Protein AF-A0A4W6FRK5-F1 (afdb_monomer)

Radius of gyration: 17.32 Å; Cα contacts (8 Å, |Δi|>4): 371; chains: 1; bounding box: 47×38×45 Å

pLDDT: mean 78.17, std 18.05, range [24.83, 96.88]

Solvent-accessible surface area (backbone atoms only — not comparable to full-atom values): 11562 Å² total; per-residue (Å²): 132,91,73,54,46,39,35,40,37,33,25,61,58,76,88,82,77,98,70,81,69,90,59,71,46,73,61,33,71,47,89,33,23,52,25,56,65,33,84,92,35,55,72,58,38,50,49,45,24,72,75,47,38,45,70,53,44,62,74,70,68,75,64,81,64,47,62,59,55,51,40,51,43,29,34,55,36,40,88,37,52,78,71,76,54,76,48,66,43,59,51,50,54,50,42,55,49,41,57,66,66,58,70,68,84,68,84,51,63,31,28,31,24,38,76,70,42,72,43,76,56,70,76,40,65,22,25,81,8,23,75,42,44,27,14,66,54,69,82,61,93,63,46,70,66,76,61,84,64,73,74,52,86,87,53,48,72,44,74,42,56,24,24,46,25,30,26,26,73,44,74,47,60,70,90,44,90,81,46,73,54,31,64,56,35,37,34,28,32,37,70,51,75,58,62,95,38,65,38,74,77,56,115

Mean predicted aligned error: 8.86 Å

Structure (mmCIF, N/CA/C/O backbone):
data_AF-A0A4W6FRK5-F1
#
_entry.id   AF-A0A4W6FRK5-F1
#
loop_
_atom_site.group_PDB
_atom_site.id
_atom_site.type_symbol
_atom_site.label_atom_id
_atom_site.label_alt_id
_atom_site.label_comp_id
_atom_site.label_asym_id
_atom_site.label_entity_id
_atom_site.label_seq_id
_atom_site.pdbx_PDB_ins_code
_atom_site.Cartn_x
_atom_site.Cartn_y
_atom_site.Cartn_z
_atom_site.occupancy
_atom_site.B_iso_or_equiv
_atom_site.auth_seq_id
_atom_site.auth_comp_id
_atom_site.auth_asym_id
_atom_site.auth_atom_id
_atom_site.pdbx_PDB_model_num
ATOM 1 N N . VAL A 1 1 ? -6.394 15.704 -17.032 1.00 24.83 1 VAL A N 1
ATOM 2 C CA . VAL A 1 1 ? -4.949 15.472 -17.273 1.00 24.83 1 VAL A CA 1
ATOM 3 C C . VAL A 1 1 ? -4.429 14.566 -16.168 1.00 24.83 1 VAL A C 1
ATOM 5 O O . VAL A 1 1 ? -4.489 14.977 -15.014 1.00 24.83 1 VAL A O 1
ATOM 8 N N . MET A 1 2 ? -4.018 13.334 -16.491 1.00 25.94 2 MET A N 1
ATOM 9 C CA . MET A 1 2 ? -3.386 12.423 -15.521 1.00 25.94 2 MET A CA 1
ATOM 10 C C . MET A 1 2 ? -2.050 13.013 -15.050 1.00 25.94 2 MET A C 1
ATOM 12 O O . MET A 1 2 ? -1.353 13.645 -15.841 1.00 25.94 2 MET A O 1
ATOM 16 N N . LYS A 1 3 ? -1.718 12.840 -13.768 1.00 34.62 3 LYS A N 1
ATOM 17 C CA . LYS A 1 3 ? -0.497 13.371 -13.146 1.00 34.62 3 LYS A CA 1
ATOM 18 C C . LYS A 1 3 ? 0.276 12.203 -12.541 1.00 34.62 3 LYS A C 1
ATOM 20 O O . LYS A 1 3 ? -0.181 11.639 -11.553 1.00 34.62 3 LYS A O 1
ATOM 25 N N . SER A 1 4 ? 1.409 11.844 -13.136 1.00 34.09 4 SER A N 1
ATOM 26 C CA . SER A 1 4 ? 2.157 10.643 -12.754 1.00 34.09 4 SER A CA 1
ATOM 27 C C . SER A 1 4 ? 3.291 10.958 -11.776 1.00 34.09 4 SER A C 1
ATOM 29 O O . SER A 1 4 ? 4.202 11.718 -12.101 1.00 34.09 4 SER A O 1
ATOM 31 N N . ARG A 1 5 ? 3.278 10.314 -10.605 1.00 51.72 5 ARG A N 1
ATOM 32 C CA . ARG A 1 5 ? 4.498 9.988 -9.850 1.00 51.72 5 ARG A CA 1
ATOM 33 C C . ARG A 1 5 ? 5.174 8.813 -10.561 1.00 51.72 5 ARG A C 1
ATOM 35 O O . ARG A 1 5 ? 4.466 7.870 -10.919 1.00 51.72 5 ARG A O 1
ATOM 42 N N . MET A 1 6 ? 6.487 8.864 -10.797 1.00 42.72 6 MET A N 1
ATOM 43 C CA . MET A 1 6 ? 7.215 7.726 -11.374 1.00 42.72 6 MET A CA 1
ATOM 44 C C . MET A 1 6 ? 7.946 6.960 -10.276 1.00 42.72 6 MET A C 1
ATOM 46 O O . MET A 1 6 ? 8.674 7.535 -9.469 1.00 42.72 6 MET A O 1
ATOM 50 N N . LEU A 1 7 ? 7.739 5.654 -10.267 1.00 55.12 7 LEU A N 1
ATOM 51 C CA . LEU A 1 7 ? 8.217 4.732 -9.259 1.00 55.12 7 LEU A CA 1
ATOM 52 C C . LEU A 1 7 ? 9.070 3.663 -9.914 1.00 55.12 7 LEU A C 1
ATOM 54 O O . LEU A 1 7 ? 8.614 2.961 -10.816 1.00 55.12 7 LEU A O 1
ATOM 58 N N . ILE A 1 8 ? 10.312 3.551 -9.464 1.00 55.16 8 ILE A N 1
ATOM 59 C CA . ILE A 1 8 ? 11.233 2.521 -9.924 1.00 55.16 8 ILE A CA 1
ATOM 60 C C . ILE A 1 8 ? 11.317 1.465 -8.830 1.00 55.16 8 ILE A C 1
ATOM 62 O O . ILE A 1 8 ? 11.920 1.656 -7.775 1.00 55.16 8 ILE A O 1
ATOM 66 N N . PHE A 1 9 ? 10.660 0.345 -9.092 1.00 51.31 9 PHE A N 1
ATOM 67 C CA . PHE A 1 9 ? 10.755 -0.856 -8.288 1.00 51.31 9 PHE A CA 1
ATOM 68 C C . PHE A 1 9 ? 12.027 -1.601 -8.692 1.00 51.31 9 PHE A C 1
ATOM 70 O O . PHE A 1 9 ? 12.164 -1.947 -9.863 1.00 51.31 9 PHE A O 1
ATOM 77 N N . ALA A 1 10 ? 12.954 -1.846 -7.772 1.00 43.94 10 ALA A N 1
ATOM 78 C CA . ALA A 1 10 ? 14.254 -2.423 -8.099 1.00 43.94 10 ALA A CA 1
ATOM 79 C C . ALA A 1 10 ? 14.712 -3.387 -6.982 1.00 43.94 10 ALA A C 1
ATOM 81 O O . ALA A 1 10 ? 15.085 -2.934 -5.898 1.00 43.94 10 ALA A O 1
ATOM 82 N N . PRO A 1 11 ? 14.624 -4.716 -7.183 1.00 46.88 11 PRO A N 1
ATOM 83 C CA . PRO A 1 11 ? 14.919 -5.676 -6.136 1.00 46.88 11 PRO A CA 1
ATOM 84 C C . PRO A 1 11 ? 16.425 -5.807 -5.930 1.00 46.88 11 PRO A C 1
ATOM 86 O O . PRO A 1 11 ? 17.171 -5.905 -6.903 1.00 46.88 11 PRO A O 1
ATOM 89 N N . LEU A 1 12 ? 16.858 -5.818 -4.674 1.00 39.06 12 LEU A N 1
ATOM 90 C CA . LEU A 1 12 ? 18.267 -5.778 -4.287 1.00 39.06 12 LEU A CA 1
ATOM 91 C C . LEU A 1 12 ? 18.987 -7.113 -4.430 1.00 39.06 12 LEU A C 1
ATOM 93 O O . LEU A 1 12 ? 18.409 -8.182 -4.244 1.00 39.06 12 LEU A O 1
ATOM 97 N N . CYS A 1 13 ? 20.299 -7.023 -4.638 1.00 35.06 13 CYS A N 1
ATOM 98 C CA . CYS A 1 13 ? 21.222 -8.111 -4.376 1.00 35.06 13 CYS A CA 1
ATOM 99 C C . CYS A 1 13 ? 22.563 -7.562 -3.861 1.00 35.06 13 CYS A C 1
ATOM 101 O O . CYS A 1 13 ? 23.402 -7.127 -4.645 1.00 35.06 13 CYS A O 1
ATOM 103 N N . PHE A 1 14 ? 22.798 -7.649 -2.547 1.00 32.72 14 PHE A N 1
ATOM 104 C CA . PHE A 1 14 ? 24.163 -7.675 -2.010 1.00 32.72 14 PHE A CA 1
ATOM 105 C C . PHE A 1 14 ? 24.568 -9.125 -1.717 1.00 32.72 14 PHE A C 1
ATOM 107 O O . PHE A 1 14 ? 23.740 -9.969 -1.384 1.00 32.72 14 PHE A O 1
ATOM 114 N N . ILE A 1 15 ? 25.848 -9.409 -1.936 1.00 39.94 15 ILE A N 1
ATOM 115 C CA . ILE A 1 15 ? 26.428 -10.749 -2.081 1.00 39.94 15 ILE A CA 1
ATOM 116 C C . ILE A 1 15 ? 26.258 -11.609 -0.810 1.00 39.94 15 ILE A C 1
ATOM 118 O O . ILE A 1 15 ? 26.666 -11.182 0.264 1.00 39.94 15 ILE A O 1
ATOM 122 N N . LEU A 1 16 ? 25.769 -12.851 -0.992 1.00 35.88 16 LEU A N 1
ATOM 123 C CA . LEU A 1 16 ? 25.596 -13.932 0.008 1.00 35.88 16 LEU A CA 1
ATOM 124 C C . LEU A 1 16 ? 24.595 -13.583 1.139 1.00 35.88 16 LEU A C 1
ATOM 126 O O . LEU A 1 16 ? 24.873 -12.775 2.013 1.00 35.88 16 LEU A O 1
ATOM 130 N N . THR A 1 17 ? 23.421 -14.213 1.216 1.00 27.75 17 THR A N 1
ATOM 131 C CA . THR A 1 17 ? 23.223 -15.674 1.232 1.00 27.75 17 THR A CA 1
ATOM 132 C C . THR A 1 17 ? 22.091 -16.172 0.326 1.00 27.75 17 THR A C 1
ATOM 134 O O . THR A 1 17 ? 21.213 -15.425 -0.099 1.00 27.75 17 THR A O 1
ATOM 137 N N . LEU A 1 18 ? 22.095 -17.484 0.062 1.00 36.25 18 LEU A N 1
ATOM 138 C CA . LEU A 1 18 ? 20.967 -18.207 -0.528 1.00 36.25 18 LEU A CA 1
ATOM 139 C C . LEU A 1 18 ? 19.764 -18.186 0.432 1.00 36.25 18 LEU A C 1
ATOM 141 O O . LEU A 1 18 ? 19.642 -19.037 1.312 1.00 36.25 18 LEU A O 1
ATOM 145 N N . GLN A 1 19 ? 18.861 -17.230 0.240 1.00 35.41 19 GLN A N 1
ATOM 146 C CA . GLN A 1 19 ? 17.454 -17.402 0.583 1.00 35.41 19 GLN A CA 1
ATOM 147 C C . GLN A 1 19 ? 16.649 -17.325 -0.707 1.00 35.41 19 GLN A C 1
ATOM 149 O O . GLN A 1 19 ? 16.396 -16.245 -1.239 1.00 35.41 19 GLN A O 1
ATOM 154 N N . ASP A 1 20 ? 16.262 -18.496 -1.212 1.00 32.97 20 ASP A N 1
ATOM 155 C CA . ASP A 1 20 ? 15.333 -18.606 -2.326 1.00 32.97 20 ASP A CA 1
ATOM 156 C C . ASP A 1 20 ? 14.019 -17.911 -1.957 1.00 32.97 20 ASP A C 1
ATOM 158 O O . ASP A 1 20 ? 13.232 -18.409 -1.146 1.00 32.97 20 ASP A O 1
ATOM 162 N N . ALA A 1 21 ? 13.765 -16.758 -2.578 1.00 41.97 21 ALA A N 1
ATOM 163 C CA . ALA A 1 21 ? 12.469 -16.093 -2.562 1.00 41.97 21 ALA A CA 1
ATOM 164 C C . ALA A 1 21 ? 11.471 -16.927 -3.388 1.00 41.97 21 ALA A C 1
ATOM 166 O O . ALA A 1 21 ? 11.086 -16.569 -4.500 1.00 41.97 21 ALA A O 1
ATOM 167 N N . ASN A 1 22 ? 11.067 -18.076 -2.840 1.00 47.09 22 ASN A N 1
ATOM 168 C CA . ASN A 1 22 ? 10.274 -19.118 -3.498 1.00 47.09 22 ASN A CA 1
ATOM 169 C C . ASN A 1 22 ? 8.785 -18.735 -3.679 1.00 47.09 22 ASN A C 1
ATOM 171 O O . ASN A 1 22 ? 7.910 -19.589 -3.809 1.00 47.09 22 ASN A O 1
ATOM 175 N N . GLN A 1 23 ? 8.475 -17.436 -3.638 1.00 58.91 23 GLN A N 1
ATOM 176 C CA . GLN A 1 23 ? 7.139 -16.883 -3.811 1.00 58.91 23 GLN A CA 1
ATOM 177 C C . GLN A 1 23 ? 7.205 -15.585 -4.620 1.00 58.91 23 GLN A C 1
ATOM 179 O O . GLN A 1 23 ? 7.691 -14.558 -4.154 1.00 58.91 23 GLN A O 1
ATOM 184 N N . THR A 1 24 ? 6.670 -15.629 -5.839 1.00 75.62 24 THR A N 1
ATOM 185 C CA . THR A 1 24 ? 6.486 -14.439 -6.674 1.00 75.62 24 THR A CA 1
ATOM 186 C C . THR A 1 24 ? 5.223 -13.681 -6.269 1.00 75.62 24 THR A C 1
ATOM 188 O O . THR A 1 24 ? 4.140 -14.271 -6.241 1.00 75.62 24 THR A O 1
ATOM 191 N N . ILE A 1 25 ? 5.321 -12.372 -6.044 1.00 80.19 25 ILE A N 1
ATOM 192 C CA . ILE A 1 25 ? 4.181 -11.505 -5.723 1.00 80.19 25 ILE A CA 1
ATOM 193 C C . ILE A 1 25 ? 3.579 -10.932 -7.022 1.00 80.19 25 ILE A C 1
ATOM 195 O O . ILE A 1 25 ? 4.254 -10.190 -7.740 1.00 80.19 25 ILE A O 1
ATOM 199 N N . PRO A 1 26 ? 2.320 -11.243 -7.378 1.00 85.56 26 PRO A N 1
ATOM 200 C CA . PRO A 1 26 ? 1.693 -10.676 -8.567 1.00 85.56 26 PRO A CA 1
ATOM 201 C C . PRO A 1 26 ? 1.245 -9.230 -8.323 1.00 85.56 26 PRO A C 1
ATOM 203 O O . PRO A 1 26 ? 0.356 -8.982 -7.510 1.00 85.56 26 PRO A O 1
ATOM 206 N N . LEU A 1 27 ? 1.789 -8.284 -9.090 1.00 85.19 27 LEU A N 1
ATOM 207 C CA . LEU A 1 27 ? 1.224 -6.942 -9.224 1.00 85.19 27 LEU A CA 1
ATOM 208 C C . LEU A 1 27 ? -0.120 -7.060 -9.954 1.00 85.19 27 LEU A C 1
ATOM 210 O O . LEU A 1 27 ? -0.181 -7.479 -11.111 1.00 85.19 27 LEU A O 1
ATOM 214 N N . ASN A 1 28 ? -1.205 -6.732 -9.254 1.00 86.44 28 ASN A N 1
ATOM 215 C CA . ASN A 1 28 ? -2.566 -6.703 -9.784 1.00 86.44 28 ASN A CA 1
ATOM 216 C C . ASN A 1 28 ? -3.421 -5.671 -9.019 1.00 86.44 28 ASN A C 1
ATOM 218 O O . ASN A 1 28 ? -2.905 -4.924 -8.192 1.00 86.44 28 ASN A O 1
ATOM 222 N N . MET A 1 29 ? -4.722 -5.591 -9.309 1.00 84.38 29 MET A N 1
ATOM 223 C CA . MET A 1 29 ? -5.665 -4.805 -8.503 1.00 84.38 29 MET A CA 1
ATOM 224 C C . MET A 1 29 ? -6.023 -5.581 -7.227 1.00 84.38 29 MET A C 1
ATOM 226 O O . MET A 1 29 ? -6.819 -6.526 -7.280 1.00 84.38 29 MET A O 1
ATOM 230 N N . THR A 1 30 ? -5.451 -5.183 -6.089 1.00 83.56 30 THR A N 1
ATOM 231 C CA . THR A 1 30 ? -5.502 -5.946 -4.830 1.00 83.56 30 THR A CA 1
ATOM 232 C C . THR A 1 30 ? -6.870 -5.848 -4.136 1.00 83.56 30 THR A C 1
ATOM 234 O O . THR A 1 30 ? -7.054 -5.162 -3.136 1.00 83.56 30 THR A O 1
ATOM 237 N N . LYS A 1 31 ? -7.860 -6.606 -4.630 1.00 87.75 31 LYS A N 1
ATOM 238 C CA . LYS A 1 31 ? -9.247 -6.658 -4.107 1.00 87.75 31 LYS A CA 1
ATOM 239 C C . LYS A 1 31 ? -9.396 -7.182 -2.664 1.00 87.75 31 LYS A C 1
ATOM 241 O O . LYS A 1 31 ? -10.526 -7.311 -2.179 1.00 87.75 31 LYS A O 1
ATOM 246 N N . SER A 1 32 ? -8.312 -7.546 -1.987 1.00 90.00 32 SER A N 1
ATOM 247 C CA . SER A 1 32 ? -8.278 -7.959 -0.576 1.00 90.00 32 SER A CA 1
ATOM 248 C C . SER A 1 32 ? -7.731 -6.879 0.364 1.00 90.00 32 SER A C 1
ATOM 250 O O . SER A 1 32 ? -7.755 -7.089 1.575 1.00 90.00 32 SER A O 1
ATOM 252 N N . ALA A 1 33 ? -7.278 -5.746 -0.181 1.00 92.06 33 ALA A N 1
ATOM 253 C CA . ALA A 1 33 ? -6.683 -4.648 0.566 1.00 92.06 33 ALA A CA 1
ATOM 254 C C . ALA A 1 33 ? -7.705 -3.856 1.390 1.00 92.06 33 ALA A C 1
ATOM 256 O O . ALA A 1 33 ? -8.823 -3.603 0.947 1.00 92.06 33 ALA A O 1
ATOM 257 N N . VAL A 1 34 ? -7.295 -3.421 2.574 1.00 94.38 34 VAL A N 1
ATOM 258 C CA . VAL A 1 34 ? -7.916 -2.340 3.331 1.00 94.38 34 VAL A CA 1
ATOM 259 C C . VAL A 1 34 ? -7.409 -1.035 2.723 1.00 94.38 34 VAL A C 1
ATOM 261 O O . VAL A 1 34 ? -6.304 -0.578 3.007 1.00 94.38 34 VAL A O 1
ATOM 264 N N . ASP A 1 35 ? -8.209 -0.459 1.837 1.00 93.19 35 ASP A N 1
ATOM 265 C CA . ASP A 1 35 ? -7.862 0.686 0.996 1.00 93.19 35 ASP A CA 1
ATOM 266 C C . ASP A 1 35 ? -8.670 1.949 1.334 1.00 93.19 35 ASP A C 1
ATOM 268 O O . ASP A 1 35 ? -8.791 2.850 0.505 1.00 93.19 35 ASP A O 1
ATOM 272 N N . ASP A 1 36 ? -9.227 2.021 2.549 1.00 94.38 36 ASP A N 1
ATOM 273 C CA . ASP A 1 36 ? -10.126 3.104 2.953 1.00 94.38 36 ASP A CA 1
ATOM 274 C C . ASP A 1 36 ? -9.458 4.489 2.878 1.00 94.38 36 ASP A C 1
ATOM 276 O O . ASP A 1 36 ? -8.343 4.689 3.373 1.00 94.38 36 ASP A O 1
ATOM 280 N N . MET A 1 37 ? -10.147 5.425 2.218 1.00 93.88 37 MET A N 1
ATOM 281 C CA . MET A 1 37 ? -9.687 6.795 1.966 1.00 93.88 37 MET A CA 1
ATOM 282 C C . MET A 1 37 ? -10.228 7.821 2.970 1.00 93.88 37 MET A C 1
ATOM 284 O O . MET A 1 37 ?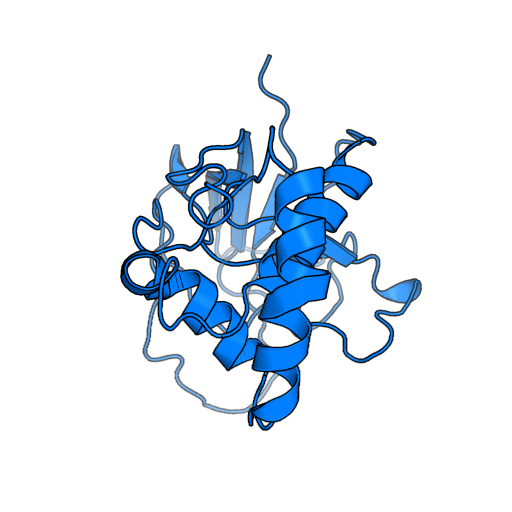 -9.737 8.947 2.979 1.00 93.88 37 MET A O 1
ATOM 288 N N . PHE A 1 38 ? -11.223 7.472 3.790 1.00 94.56 38 PHE A N 1
ATOM 289 C CA . PHE A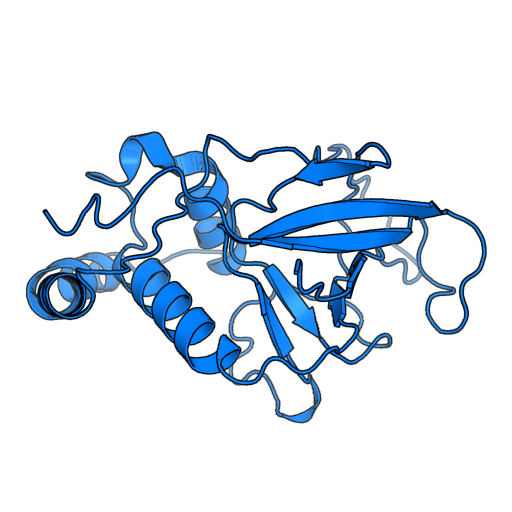 1 38 ? -11.847 8.344 4.798 1.00 94.56 38 PHE A CA 1
ATOM 290 C C . PHE A 1 38 ? -12.301 9.741 4.318 1.00 94.56 38 PHE A C 1
ATOM 292 O O . PHE A 1 38 ? -12.421 10.658 5.135 1.00 94.56 38 PHE A O 1
ATOM 299 N N . SER A 1 39 ? -12.551 9.929 3.016 1.00 89.50 39 SER A N 1
ATOM 300 C CA . SER A 1 39 ? -12.542 11.252 2.364 1.00 89.50 39 SER A CA 1
ATOM 301 C C . SER A 1 39 ? -13.491 12.273 2.997 1.00 89.50 39 SER A C 1
ATOM 303 O O . SER A 1 39 ? -13.130 13.440 3.116 1.00 89.50 39 SER A O 1
ATOM 305 N N . ASP A 1 40 ? -14.648 11.815 3.480 1.00 92.38 40 ASP A N 1
ATOM 306 C CA . ASP A 1 40 ? -15.730 12.657 4.008 1.00 92.38 40 ASP A CA 1
ATOM 307 C C . ASP A 1 40 ? -16.041 12.371 5.492 1.00 92.38 40 ASP A C 1
ATOM 309 O O . ASP A 1 40 ? -17.080 12.773 6.011 1.00 92.38 40 ASP A O 1
ATOM 313 N N . CYS A 1 41 ? -15.164 11.638 6.190 1.00 95.94 41 CYS A N 1
ATOM 314 C CA . CYS A 1 41 ? -15.419 11.159 7.555 1.00 95.94 41 CYS A CA 1
ATOM 315 C C . CYS A 1 41 ? -14.224 11.266 8.510 1.00 95.94 41 CYS A C 1
ATOM 317 O O . CYS A 1 41 ? -14.256 10.642 9.572 1.00 95.94 41 CYS A O 1
ATOM 319 N N . ASN A 1 42 ? -13.197 12.054 8.170 1.00 94.25 42 ASN A N 1
ATOM 320 C CA . ASN A 1 42 ? -12.003 12.243 9.003 1.00 94.25 42 ASN A CA 1
ATOM 321 C C . ASN A 1 42 ? -12.347 12.554 10.474 1.00 94.25 42 ASN A C 1
ATOM 323 O O . ASN A 1 42 ? -11.904 11.823 11.352 1.00 94.25 42 ASN A O 1
ATOM 327 N N . GLU A 1 43 ? -13.220 13.531 10.749 1.00 95.56 43 GLU A N 1
ATOM 328 C CA . GLU A 1 43 ? -13.645 13.885 12.119 1.00 95.56 43 GLU A CA 1
ATOM 329 C C . GLU A 1 43 ? -14.322 12.716 12.863 1.00 95.56 43 GLU A C 1
ATOM 331 O O . GLU A 1 43 ? -14.056 12.451 14.039 1.00 95.56 43 GLU A O 1
ATOM 336 N N . ARG A 1 44 ? -15.203 11.973 12.174 1.00 96.62 44 ARG A N 1
ATOM 337 C CA . ARG A 1 44 ? -15.913 10.827 12.766 1.00 96.62 44 ARG A CA 1
ATOM 338 C C . ARG A 1 44 ? -14.957 9.663 13.028 1.00 96.62 44 ARG A C 1
ATOM 340 O O . ARG A 1 44 ? -15.097 8.985 14.047 1.00 96.62 44 ARG A O 1
ATOM 347 N N . MET A 1 45 ? -13.991 9.439 12.139 1.00 96.88 45 MET A N 1
ATOM 348 C CA . MET A 1 45 ? -12.987 8.395 12.304 1.00 96.88 45 MET A CA 1
ATOM 349 C C . MET A 1 45 ? -11.975 8.753 13.396 1.00 96.88 45 MET A C 1
ATOM 351 O O . MET A 1 45 ? -11.696 7.908 14.240 1.00 96.88 45 MET A O 1
ATOM 355 N N . GLU A 1 46 ? -11.515 10.003 13.470 1.00 96.38 46 GLU A N 1
ATOM 356 C CA . GLU A 1 46 ? -10.676 10.508 14.563 1.00 96.38 46 GLU A CA 1
ATOM 357 C C . GLU A 1 46 ? -11.350 10.290 15.923 1.00 96.38 46 GLU A C 1
ATOM 359 O O . GLU A 1 46 ? -10.749 9.717 16.838 1.00 96.38 46 GLU A O 1
ATOM 364 N N . LYS A 1 47 ? -12.637 10.646 16.042 1.00 96.69 47 LYS A N 1
ATOM 365 C CA . LYS A 1 47 ? -13.414 10.376 17.254 1.00 96.69 47 LYS A CA 1
ATOM 366 C C . LYS A 1 47 ? -13.453 8.882 17.589 1.00 96.69 47 LYS A C 1
ATOM 368 O O . LYS A 1 47 ? -13.197 8.509 18.730 1.00 96.69 47 LYS A O 1
ATOM 373 N N . LEU A 1 48 ? -13.721 8.009 16.616 1.00 95.94 48 LEU A N 1
ATOM 374 C CA . LEU A 1 48 ? -13.720 6.555 16.832 1.00 95.94 48 LEU A CA 1
ATOM 375 C C . LEU A 1 48 ? -12.337 6.007 17.209 1.00 95.94 48 LEU A C 1
ATOM 377 O O . LEU A 1 48 ? -12.250 5.069 18.007 1.00 95.94 48 LEU A O 1
ATOM 381 N N . VAL A 1 49 ? -11.257 6.576 16.675 1.00 95.31 49 VAL A N 1
ATOM 382 C CA . VAL A 1 49 ? -9.887 6.220 17.053 1.00 95.31 49 VAL A CA 1
ATOM 383 C C . VAL A 1 49 ? -9.632 6.575 18.514 1.00 95.31 49 VAL A C 1
ATOM 385 O O . VAL A 1 49 ? -9.286 5.687 19.294 1.00 95.31 49 VAL A O 1
ATOM 388 N N . ASN A 1 50 ? -9.901 7.818 18.910 1.00 93.94 50 ASN A N 1
ATOM 389 C CA . ASN A 1 50 ? -9.678 8.306 20.272 1.00 93.94 50 ASN A CA 1
ATOM 390 C C . ASN A 1 50 ? -10.593 7.627 21.311 1.00 93.94 50 ASN A C 1
ATOM 392 O O . ASN A 1 50 ? -10.144 7.230 22.392 1.00 93.94 50 ASN A O 1
ATOM 396 N N . ASP A 1 51 ? -11.875 7.438 20.991 1.00 94.69 51 ASP A N 1
ATOM 397 C CA . ASP A 1 51 ? -12.853 6.884 21.929 1.00 94.69 51 ASP A CA 1
ATOM 398 C C . ASP A 1 51 ? -12.726 5.365 22.087 1.00 94.69 51 ASP A C 1
ATOM 400 O O . ASP A 1 51 ? -12.830 4.871 23.216 1.00 94.69 51 ASP A O 1
ATOM 404 N N . LYS A 1 52 ? -12.477 4.638 20.985 1.00 93.06 52 LYS A N 1
ATOM 405 C CA . LYS A 1 52 ? -12.619 3.175 20.883 1.00 93.06 52 LYS A CA 1
ATOM 406 C C . LYS A 1 52 ? -11.346 2.468 20.412 1.00 93.06 52 LYS A C 1
ATOM 408 O O . LYS A 1 52 ? -10.842 1.613 21.143 1.00 93.06 52 LYS A O 1
ATOM 413 N N . TYR A 1 53 ? -10.850 2.747 19.202 1.00 93.38 53 TYR A N 1
ATOM 414 C CA . TYR A 1 53 ? -9.828 1.888 18.585 1.00 93.38 53 TYR A CA 1
ATOM 415 C C . TYR A 1 53 ? -8.476 1.981 19.286 1.00 93.38 53 TYR A C 1
ATOM 417 O O . TYR A 1 53 ? -7.939 0.941 19.657 1.00 93.38 53 TYR A O 1
ATOM 425 N N . PHE A 1 54 ? -7.979 3.180 19.591 1.00 89.19 54 PHE A N 1
ATOM 426 C CA . PHE A 1 54 ? -6.676 3.355 20.233 1.00 89.19 54 PHE A CA 1
ATOM 427 C C . PHE A 1 54 ? -6.617 2.641 21.592 1.00 89.19 54 PHE A C 1
ATOM 429 O O . PHE A 1 54 ? -5.688 1.883 21.865 1.00 89.19 54 PHE A O 1
ATOM 436 N N . LYS A 1 55 ? -7.667 2.777 22.415 1.00 88.50 55 LYS A N 1
ATOM 437 C CA . LYS A 1 55 ? -7.793 2.111 23.729 1.00 88.50 55 LYS A CA 1
ATOM 438 C C . LYS A 1 55 ? -7.965 0.588 23.645 1.00 88.50 55 LYS A C 1
ATOM 440 O O . LYS A 1 55 ? -7.738 -0.092 24.644 1.00 88.50 55 LYS A O 1
ATOM 445 N N . LYS A 1 56 ? -8.423 0.056 22.507 1.00 89.25 56 LYS A N 1
ATOM 446 C CA . LYS A 1 56 ? -8.545 -1.388 22.249 1.00 89.25 56 LYS A CA 1
ATOM 447 C C . LYS A 1 56 ? -7.214 -1.949 21.746 1.00 89.25 56 LYS A C 1
ATOM 449 O O . LYS A 1 56 ? -6.680 -2.883 22.328 1.00 89.25 56 LYS A O 1
ATOM 454 N N . GLU A 1 57 ? -6.672 -1.349 20.693 1.00 89.62 57 GLU A N 1
ATOM 455 C CA . GLU A 1 57 ? -5.517 -1.847 19.940 1.00 89.62 57 GLU A CA 1
ATOM 456 C C . GLU A 1 57 ? -4.208 -1.742 20.745 1.00 89.62 57 GLU A C 1
ATOM 458 O O . GLU A 1 57 ? -3.335 -2.594 20.601 1.00 89.62 57 GLU A O 1
ATOM 463 N N . THR A 1 58 ? -4.098 -0.780 21.671 1.00 81.81 58 THR A N 1
ATOM 464 C CA . THR A 1 58 ? -2.939 -0.654 22.583 1.00 81.81 58 THR A CA 1
ATOM 465 C C . THR A 1 58 ? -2.906 -1.687 23.714 1.00 81.81 58 THR A C 1
ATOM 467 O O . THR A 1 58 ? -1.821 -2.019 24.186 1.00 81.81 58 THR A O 1
ATOM 470 N N . LYS A 1 59 ? -4.053 -2.240 24.140 1.00 78.00 59 LYS A N 1
ATOM 471 C CA . LYS A 1 59 ? -4.103 -3.249 25.220 1.00 78.00 59 LYS A CA 1
ATOM 472 C C . LYS A 1 59 ? -3.521 -4.597 24.793 1.00 78.00 59 LYS A C 1
ATOM 474 O O . LYS A 1 59 ? -2.891 -5.271 25.601 1.00 78.00 59 LYS A O 1
ATOM 479 N N . ASP A 1 60 ? -3.680 -4.938 23.516 1.00 66.31 60 ASP A N 1
ATOM 480 C CA . ASP A 1 60 ? -3.232 -6.203 22.922 1.00 66.31 60 ASP A CA 1
ATOM 481 C C . ASP A 1 60 ? -1.891 -6.065 22.162 1.00 66.31 60 ASP A C 1
ATOM 483 O O . ASP A 1 60 ? -1.499 -6.960 21.407 1.00 66.31 60 ASP A O 1
ATOM 487 N N . ALA A 1 61 ? -1.182 -4.939 22.319 1.00 64.19 61 ALA A N 1
ATOM 488 C CA . ALA A 1 61 ? -0.041 -4.546 21.489 1.00 64.19 61 ALA A CA 1
ATOM 489 C C . ALA A 1 61 ? 1.262 -5.318 21.790 1.00 64.19 61 ALA A C 1
ATOM 491 O O . ALA A 1 61 ? 2.243 -4.768 22.291 1.00 64.19 61 ALA A O 1
ATOM 492 N N . LYS A 1 62 ? 1.302 -6.605 21.425 1.00 69.19 62 LYS A N 1
ATOM 493 C CA . LYS A 1 62 ? 2.529 -7.416 21.341 1.00 69.19 62 LYS A CA 1
ATOM 494 C C . LYS A 1 62 ? 2.607 -8.154 20.007 1.00 69.19 62 LYS A C 1
ATOM 496 O O . LYS A 1 62 ? 2.370 -9.356 19.923 1.00 69.19 62 LYS A O 1
ATOM 501 N N . PHE A 1 63 ? 2.970 -7.422 18.958 1.00 70.69 63 PHE A N 1
ATOM 502 C CA . PHE A 1 63 ? 3.247 -7.995 17.643 1.00 70.69 63 PHE A CA 1
ATOM 503 C C . PHE A 1 63 ? 4.750 -8.226 17.480 1.00 70.69 63 PHE A C 1
ATOM 505 O O . PHE A 1 63 ? 5.528 -7.273 17.428 1.00 70.69 63 PHE A O 1
ATOM 512 N N . LYS A 1 64 ? 5.157 -9.493 17.361 1.00 70.56 64 LYS A N 1
ATOM 513 C CA . LYS A 1 64 ? 6.459 -9.821 16.776 1.00 70.56 64 LYS A CA 1
ATOM 514 C C . LYS A 1 64 ? 6.405 -9.438 15.292 1.00 70.56 64 LYS A C 1
ATOM 516 O O . LYS A 1 64 ? 5.417 -9.743 14.633 1.00 70.56 64 LYS A O 1
ATOM 521 N N . ASP A 1 65 ? 7.438 -8.762 14.795 1.00 77.94 65 ASP A N 1
ATOM 522 C CA . ASP A 1 65 ? 7.557 -8.326 13.396 1.00 77.94 65 ASP A CA 1
ATOM 523 C C . ASP A 1 65 ? 6.382 -7.439 12.920 1.00 77.94 65 ASP A C 1
ATOM 525 O O . ASP A 1 65 ? 5.802 -7.648 11.852 1.00 77.94 65 ASP A O 1
ATOM 529 N N . PHE A 1 66 ? 6.057 -6.409 13.722 1.00 81.94 66 PHE A N 1
ATOM 530 C CA . PHE A 1 66 ? 4.931 -5.475 13.532 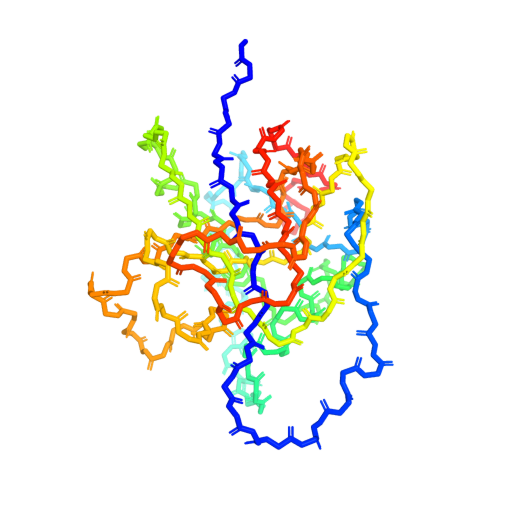1.00 81.94 66 PHE A CA 1
ATOM 531 C C . PHE A 1 66 ? 4.718 -5.017 12.081 1.00 81.94 66 PHE A C 1
ATOM 533 O O . PHE A 1 66 ? 3.592 -5.054 11.595 1.00 81.94 66 PHE A O 1
ATOM 540 N N . TYR A 1 67 ? 5.788 -4.626 11.375 1.00 75.62 67 TYR A N 1
ATOM 541 C CA . TYR A 1 67 ? 5.719 -4.195 9.972 1.00 75.62 67 TYR A CA 1
ATOM 542 C C . TYR A 1 67 ? 5.060 -5.241 9.067 1.00 75.62 67 TYR A C 1
ATOM 544 O O . TYR A 1 67 ? 4.167 -4.919 8.279 1.00 75.62 67 TYR A O 1
ATOM 552 N N . LYS A 1 68 ? 5.504 -6.497 9.185 1.00 79.75 68 LYS A N 1
ATOM 553 C CA . LYS A 1 68 ? 4.997 -7.602 8.378 1.00 79.75 68 LYS A CA 1
ATOM 554 C C . LYS A 1 68 ? 3.546 -7.886 8.751 1.00 79.75 68 LYS A C 1
ATOM 556 O O . LYS A 1 68 ? 2.708 -7.994 7.864 1.00 79.75 68 LYS A O 1
ATOM 561 N N . THR A 1 69 ? 3.234 -7.935 10.049 1.00 87.50 69 THR A N 1
ATOM 562 C CA . THR A 1 69 ? 1.862 -8.169 10.526 1.00 87.50 69 THR A CA 1
ATOM 563 C C . THR A 1 69 ? 0.890 -7.089 10.049 1.00 87.50 69 THR A C 1
ATOM 565 O O . THR A 1 69 ? -0.186 -7.419 9.556 1.00 87.50 69 THR A O 1
ATOM 568 N N . PHE A 1 70 ? 1.267 -5.812 10.155 1.00 88.88 70 PHE A N 1
ATOM 569 C CA . PHE A 1 70 ? 0.441 -4.692 9.711 1.00 88.88 70 PHE A CA 1
ATOM 570 C C . PHE A 1 70 ? 0.187 -4.735 8.202 1.00 88.88 70 PHE A C 1
ATOM 572 O O . PHE A 1 70 ? -0.962 -4.631 7.781 1.00 88.88 70 PHE A O 1
ATOM 579 N N . ASN A 1 71 ? 1.227 -4.927 7.383 1.00 84.75 71 ASN A N 1
ATOM 580 C CA . ASN A 1 71 ? 1.060 -4.933 5.929 1.00 84.75 71 ASN A CA 1
ATOM 581 C C . ASN A 1 71 ? 0.365 -6.190 5.405 1.00 84.75 71 ASN A C 1
ATOM 583 O O . ASN A 1 71 ? -0.424 -6.083 4.471 1.00 84.75 71 ASN A O 1
ATOM 587 N N . ASP A 1 72 ? 0.583 -7.363 6.006 1.00 87.50 72 ASP A N 1
ATOM 588 C CA . ASP A 1 72 ? -0.182 -8.563 5.655 1.00 87.50 72 ASP A CA 1
ATOM 589 C C . ASP A 1 72 ? -1.667 -8.388 5.995 1.00 87.50 72 ASP A C 1
ATOM 591 O O . ASP A 1 72 ? -2.519 -8.689 5.155 1.00 87.50 72 ASP A O 1
ATOM 595 N N . ALA A 1 73 ? -1.992 -7.816 7.161 1.00 91.12 73 ALA A N 1
ATOM 596 C CA . ALA A 1 73 ? -3.369 -7.482 7.514 1.00 91.12 73 ALA A CA 1
ATOM 597 C C . ALA A 1 73 ? -3.957 -6.443 6.543 1.00 91.12 73 ALA A C 1
ATOM 599 O O . ALA A 1 73 ? -4.993 -6.689 5.930 1.00 91.12 73 ALA A O 1
ATOM 600 N N . ALA A 1 74 ? -3.269 -5.319 6.315 1.00 90.88 74 ALA A N 1
ATOM 601 C CA . ALA A 1 74 ? -3.707 -4.285 5.378 1.00 90.88 74 ALA A CA 1
ATOM 602 C C . ALA A 1 74 ? -3.925 -4.835 3.957 1.00 90.88 74 ALA A C 1
ATOM 604 O O . ALA A 1 74 ? -4.855 -4.411 3.288 1.00 90.88 74 ALA A O 1
ATOM 605 N N . ARG A 1 75 ? -3.139 -5.820 3.513 1.00 89.25 75 ARG A N 1
ATOM 606 C CA . ARG A 1 75 ? -3.222 -6.411 2.167 1.00 89.25 75 ARG A CA 1
ATOM 607 C C . ARG A 1 75 ? -4.281 -7.507 2.014 1.00 89.25 75 ARG A C 1
ATOM 609 O O . ARG A 1 75 ? -4.683 -7.802 0.885 1.00 89.25 75 ARG A O 1
ATOM 616 N N . THR A 1 76 ? -4.721 -8.135 3.108 1.00 90.88 76 THR A N 1
ATOM 617 C CA . THR A 1 76 ? -5.561 -9.351 3.054 1.00 90.88 76 THR A CA 1
ATOM 618 C C . THR A 1 76 ? -6.875 -9.281 3.841 1.00 90.88 76 THR A C 1
ATOM 620 O O . THR A 1 76 ? -7.839 -9.961 3.476 1.00 90.88 76 THR A O 1
ATOM 623 N N . GLU A 1 77 ? -6.969 -8.441 4.874 1.00 93.88 77 GLU A N 1
ATOM 624 C CA . GLU A 1 77 ? -8.069 -8.443 5.848 1.00 93.88 77 GLU A CA 1
ATOM 625 C C . GLU A 1 77 ? -9.266 -7.539 5.487 1.00 93.88 77 GLU A C 1
ATOM 627 O O . GLU A 1 77 ? -10.113 -7.277 6.341 1.00 93.88 77 GLU A O 1
ATOM 632 N N . ARG A 1 78 ? -9.457 -7.111 4.224 1.00 93.38 78 ARG A N 1
ATOM 633 C CA . ARG A 1 78 ? -10.644 -6.298 3.840 1.00 93.38 78 ARG A CA 1
ATOM 634 C C . ARG A 1 78 ? -11.981 -6.913 4.272 1.00 93.38 78 ARG A C 1
ATOM 636 O O . ARG A 1 78 ? -12.924 -6.185 4.575 1.00 93.38 78 ARG A O 1
ATOM 643 N N . LYS A 1 79 ? -12.082 -8.249 4.303 1.00 93.81 79 LYS A N 1
ATOM 644 C CA . LYS A 1 79 ? -13.291 -8.967 4.755 1.00 93.81 79 LYS A CA 1
ATOM 645 C C . LYS A 1 79 ? -13.579 -8.777 6.251 1.00 93.81 79 LYS A C 1
ATOM 647 O O . LYS A 1 79 ? -14.741 -8.755 6.635 1.00 93.81 79 LYS A O 1
ATOM 652 N N . THR A 1 80 ? -12.539 -8.650 7.068 1.00 94.38 80 THR A N 1
ATOM 653 C CA . THR A 1 80 ? -12.587 -8.497 8.532 1.00 94.38 80 THR A CA 1
ATOM 654 C C . THR A 1 80 ? -12.365 -7.053 8.987 1.00 94.38 80 THR A C 1
ATOM 656 O O . THR A 1 80 ? -12.338 -6.789 10.190 1.00 94.38 80 THR A O 1
ATOM 659 N N . TYR A 1 81 ? -12.250 -6.111 8.041 1.00 94.25 81 TYR A N 1
ATOM 660 C CA . TYR A 1 81 ? -11.972 -4.701 8.314 1.00 94.25 81 TYR A CA 1
ATOM 661 C C . TYR A 1 81 ? -12.975 -4.079 9.293 1.00 94.25 81 TYR A C 1
ATOM 663 O O . TYR A 1 81 ? -12.560 -3.468 10.265 1.00 94.25 81 TYR A O 1
ATOM 671 N N . GLY A 1 82 ? -14.279 -4.320 9.120 1.00 92.00 82 GLY A N 1
ATOM 672 C CA . GLY A 1 82 ? -15.312 -3.819 10.036 1.00 92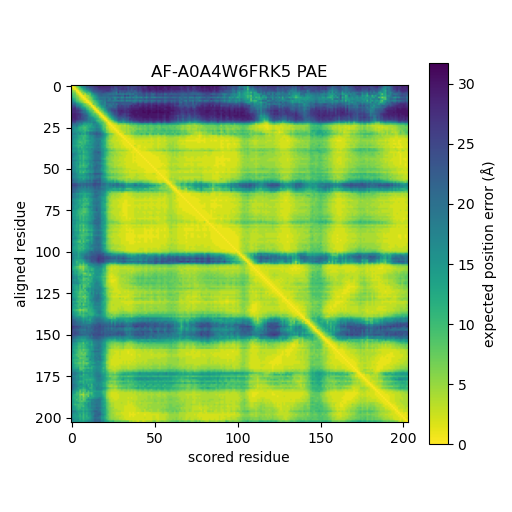.00 82 GLY A CA 1
ATOM 673 C C . GLY A 1 82 ? -15.406 -4.512 11.403 1.00 92.00 82 GLY A C 1
ATOM 674 O O . GLY A 1 82 ? -16.269 -4.145 12.198 1.00 92.00 82 GLY A O 1
ATOM 675 N N . THR A 1 83 ? -14.585 -5.530 11.689 1.00 89.88 83 THR A N 1
ATOM 676 C CA . THR A 1 83 ? -14.763 -6.403 12.864 1.00 89.88 83 THR A CA 1
ATOM 677 C C . THR A 1 83 ? -13.467 -6.675 13.635 1.00 89.88 83 THR A C 1
ATOM 679 O O . THR A 1 83 ? -13.233 -6.080 14.693 1.00 89.88 83 THR A O 1
ATOM 682 N N . THR A 1 84 ? -12.643 -7.610 13.159 1.00 91.50 84 THR A N 1
ATOM 683 C CA . THR A 1 84 ? -11.493 -8.159 13.900 1.00 91.50 84 THR A CA 1
ATOM 684 C C . THR A 1 84 ? -10.151 -7.555 13.506 1.00 91.50 84 THR A C 1
ATOM 686 O O . THR A 1 84 ? -9.158 -7.859 14.167 1.00 91.50 84 THR A O 1
ATOM 689 N N . PHE A 1 85 ? -10.116 -6.698 12.481 1.00 93.31 85 PHE A N 1
ATOM 690 C CA . PHE A 1 85 ? -8.917 -5.959 12.088 1.00 93.31 85 PHE A CA 1
ATOM 691 C C . PHE A 1 85 ? -8.319 -5.210 13.292 1.00 93.31 85 PHE A C 1
ATOM 693 O O . PHE A 1 85 ? -9.042 -4.619 14.099 1.00 93.31 85 PHE A O 1
ATOM 700 N N . LYS A 1 86 ? -6.995 -5.281 13.453 1.00 92.69 86 LYS A N 1
ATOM 701 C CA . LYS A 1 86 ? -6.295 -4.827 14.674 1.00 92.69 86 LYS A CA 1
ATOM 702 C C . LYS A 1 86 ? -5.567 -3.489 14.536 1.00 92.69 86 LYS A C 1
ATOM 704 O O . LYS A 1 86 ? -4.852 -3.094 15.451 1.00 92.69 86 LYS A O 1
ATOM 709 N N . PHE A 1 87 ? -5.709 -2.831 13.38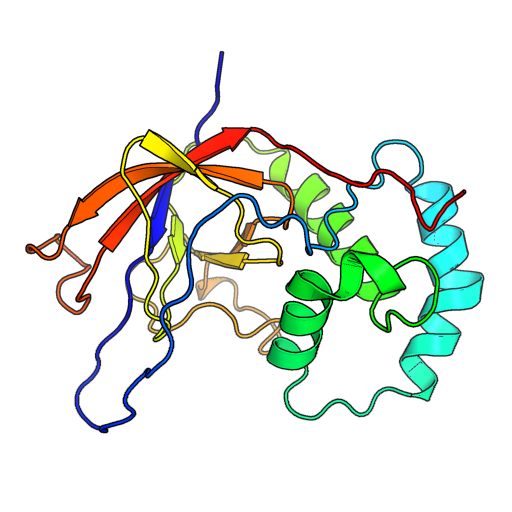8 1.00 93.25 87 PHE A N 1
ATOM 710 C CA . PHE A 1 87 ? -4.893 -1.678 13.014 1.00 93.25 87 PHE A CA 1
ATOM 711 C C . PHE A 1 87 ? -5.728 -0.506 12.483 1.00 93.25 87 PHE A C 1
ATOM 713 O O . PHE A 1 87 ? -5.251 0.243 11.635 1.00 93.25 87 PHE A O 1
ATOM 720 N N . HIS A 1 88 ? -6.971 -0.337 12.946 1.00 95.06 88 HIS A N 1
ATOM 721 C CA . HIS A 1 88 ? -7.848 0.758 12.513 1.00 95.06 88 HIS A CA 1
ATOM 722 C C . HIS A 1 88 ? -7.211 2.120 12.787 1.00 95.06 88 HIS A C 1
ATOM 724 O O . HIS A 1 88 ? -7.222 2.984 11.914 1.00 95.06 88 HIS A O 1
ATOM 730 N N . SER A 1 89 ? -6.630 2.291 13.981 1.00 94.31 89 SER A N 1
ATOM 731 C CA . SER A 1 89 ? -6.001 3.549 14.394 1.00 94.31 89 SER A CA 1
ATOM 732 C C . SER A 1 89 ? -4.808 3.878 13.502 1.00 94.31 89 SER A C 1
ATOM 734 O O . SER A 1 89 ? -4.713 4.979 12.973 1.00 94.31 89 SER A O 1
ATOM 736 N N . LEU A 1 90 ? -3.915 2.904 13.285 1.00 92.12 90 LEU A N 1
ATOM 737 C CA . LEU A 1 90 ? -2.723 3.108 12.463 1.00 92.12 90 LEU A CA 1
ATOM 738 C C . LEU A 1 90 ? -3.070 3.303 10.981 1.00 92.12 90 LEU A C 1
ATOM 740 O O . LEU A 1 90 ? -2.476 4.159 10.333 1.00 92.12 90 LEU A O 1
ATOM 744 N N . HIS A 1 91 ? -4.023 2.532 10.449 1.00 93.75 91 HIS A N 1
ATOM 745 C CA . HIS A 1 91 ? -4.468 2.651 9.059 1.00 93.75 91 HIS A CA 1
ATOM 746 C C . HIS A 1 91 ? -5.070 4.035 8.786 1.00 93.75 91 HIS A C 1
ATOM 748 O O . HIS A 1 91 ? -4.655 4.685 7.830 1.00 93.75 91 HIS A O 1
ATOM 754 N N . PHE A 1 92 ? -5.936 4.529 9.679 1.00 95.25 92 PHE A N 1
ATOM 755 C CA . PHE A 1 92 ? -6.456 5.896 9.616 1.00 95.25 92 PHE A CA 1
ATOM 756 C C . PHE A 1 92 ? -5.331 6.936 9.648 1.00 95.25 92 PHE A C 1
ATOM 758 O O . PHE A 1 92 ? -5.184 7.700 8.696 1.00 95.25 92 PHE A O 1
ATOM 765 N N . CYS A 1 93 ? -4.483 6.916 10.684 1.00 92.50 93 CYS A N 1
ATOM 766 C CA . CYS A 1 93 ? -3.396 7.885 10.827 1.00 92.50 93 CYS A CA 1
ATOM 767 C C . CYS A 1 93 ? -2.450 7.898 9.615 1.00 92.50 93 CYS A C 1
ATOM 769 O O . CYS A 1 93 ? -2.019 8.970 9.192 1.00 92.50 93 CYS A O 1
ATOM 771 N N . LEU A 1 94 ? -2.141 6.733 9.031 1.00 89.88 94 LEU A N 1
ATOM 772 C CA . LEU A 1 94 ? -1.298 6.646 7.837 1.00 89.88 94 LEU A CA 1
ATOM 773 C C . LEU A 1 94 ? -1.988 7.151 6.573 1.00 89.88 94 LEU A C 1
ATOM 775 O O . LEU A 1 94 ? -1.340 7.830 5.777 1.00 89.88 94 LEU A O 1
ATOM 779 N N . THR A 1 95 ? -3.279 6.866 6.388 1.00 91.38 95 THR A N 1
ATOM 780 C CA . THR A 1 95 ? -4.047 7.426 5.270 1.00 91.38 95 THR A CA 1
ATOM 781 C C . THR A 1 95 ? -4.100 8.949 5.363 1.00 91.38 95 THR A C 1
ATOM 783 O O . THR A 1 95 ? -3.727 9.623 4.401 1.00 91.38 95 THR A O 1
ATOM 786 N N . SER A 1 96 ? -4.477 9.508 6.516 1.00 90.25 96 SER A N 1
ATOM 787 C CA . SER A 1 96 ? -4.553 10.960 6.706 1.00 90.25 96 SER A CA 1
ATOM 788 C C . SER A 1 96 ? -3.179 11.623 6.543 1.00 90.25 96 SER A C 1
ATOM 790 O O . SER A 1 96 ? -3.063 12.625 5.836 1.00 90.25 96 SER A O 1
ATOM 792 N N . ALA A 1 97 ? -2.106 11.034 7.088 1.00 85.69 97 ALA A N 1
ATOM 793 C CA . ALA A 1 97 ? -0.743 11.533 6.887 1.00 85.69 97 ALA A CA 1
ATOM 794 C C . ALA A 1 97 ? -0.329 11.518 5.403 1.00 85.69 97 ALA A C 1
ATOM 796 O O . ALA A 1 97 ? 0.192 12.514 4.899 1.00 85.69 97 ALA A O 1
ATOM 797 N N . ALA A 1 98 ? -0.604 10.431 4.672 1.00 82.88 98 ALA A N 1
ATOM 798 C CA . ALA A 1 98 ? -0.318 10.346 3.241 1.00 82.88 98 ALA A CA 1
ATOM 799 C C . ALA A 1 98 ? -1.089 11.409 2.437 1.00 82.88 98 ALA A C 1
ATOM 801 O O . ALA A 1 98 ? -0.517 12.042 1.549 1.00 82.88 98 ALA A O 1
ATOM 802 N N . GLN A 1 99 ? -2.357 11.662 2.776 1.00 84.94 99 GLN A N 1
ATOM 803 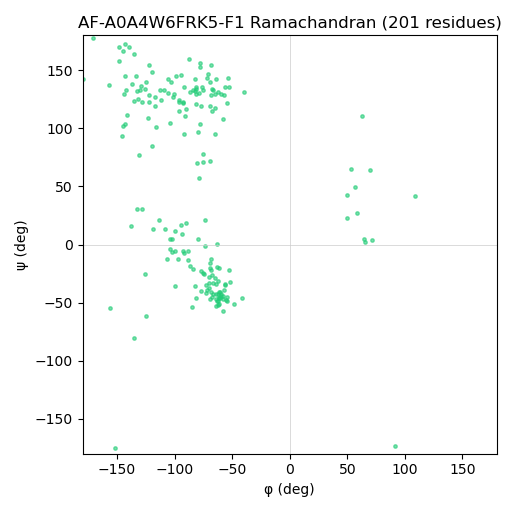C CA . GLN A 1 99 ? -3.176 12.709 2.155 1.00 84.94 99 GLN A CA 1
ATOM 804 C C . GLN A 1 99 ? -2.619 14.113 2.422 1.00 84.94 99 GLN A C 1
ATOM 806 O O . GLN A 1 99 ? -2.439 14.885 1.481 1.00 84.94 99 GLN A O 1
ATOM 811 N N . MET A 1 100 ? -2.268 14.425 3.675 1.00 82.06 100 MET A N 1
ATOM 812 C CA . MET A 1 100 ? -1.683 15.716 4.057 1.00 82.06 100 MET A CA 1
ATOM 813 C C . MET A 1 100 ? -0.348 15.987 3.346 1.00 82.06 100 MET A C 1
ATOM 815 O O . MET A 1 100 ? -0.109 17.106 2.884 1.00 82.06 100 MET A O 1
ATOM 819 N N . LEU A 1 101 ? 0.505 14.965 3.213 1.00 74.56 101 LEU A N 1
ATOM 820 C CA . LEU A 1 101 ? 1.815 15.066 2.559 1.00 74.56 101 LEU A CA 1
ATOM 821 C C . LEU A 1 101 ? 1.726 15.130 1.019 1.00 74.56 101 LEU A C 1
ATOM 823 O O . LEU A 1 101 ? 2.616 15.687 0.377 1.00 74.56 101 LEU A O 1
ATOM 827 N N . ASN A 1 102 ? 0.653 14.619 0.402 1.00 67.44 102 ASN A N 1
ATOM 828 C CA . ASN A 1 102 ? 0.463 14.618 -1.060 1.00 67.44 102 ASN A CA 1
ATOM 829 C C . ASN A 1 102 ? -0.028 15.970 -1.636 1.00 67.44 102 ASN A C 1
ATOM 831 O O . ASN A 1 102 ? -0.273 16.096 -2.838 1.00 67.44 102 ASN A O 1
ATOM 835 N N . ASN A 1 103 ? -0.146 17.010 -0.806 1.00 58.16 103 ASN A N 1
ATOM 836 C CA . ASN A 1 103 ? -0.566 18.341 -1.255 1.00 58.16 103 ASN A CA 1
ATOM 837 C C . ASN A 1 103 ? 0.461 19.033 -2.175 1.00 58.16 103 ASN A C 1
ATOM 839 O O . ASN A 1 103 ? 0.072 19.805 -3.052 1.00 58.16 103 ASN A O 1
ATOM 843 N N . ASN A 1 104 ? 1.753 18.702 -2.064 1.00 54.91 104 ASN A N 1
ATOM 844 C CA . ASN A 1 104 ? 2.792 19.186 -2.980 1.00 54.91 104 ASN A CA 1
ATOM 845 C C . ASN A 1 104 ? 2.999 18.211 -4.149 1.00 54.91 104 ASN A C 1
ATOM 847 O O . ASN A 1 104 ? 3.764 17.250 -4.060 1.00 54.91 104 ASN A O 1
ATOM 851 N N . LYS A 1 105 ? 2.328 18.479 -5.276 1.00 52.53 105 LYS A N 1
ATOM 852 C CA . LYS A 1 105 ? 2.364 17.655 -6.502 1.00 52.53 105 LYS A CA 1
ATOM 853 C C . LYS A 1 105 ? 3.628 17.888 -7.343 1.00 52.53 105 LYS A C 1
ATOM 855 O O . LYS A 1 105 ? 3.533 18.229 -8.520 1.00 52.53 105 LYS A O 1
ATOM 860 N N . ASN A 1 106 ? 4.797 17.691 -6.737 1.00 57.81 106 ASN A N 1
ATOM 861 C CA . ASN A 1 106 ? 6.082 17.732 -7.431 1.00 57.81 106 ASN A CA 1
ATOM 862 C C . ASN A 1 106 ? 6.371 16.387 -8.113 1.00 57.81 106 ASN A C 1
ATOM 864 O O . ASN A 1 106 ? 6.203 15.318 -7.522 1.00 57.81 106 ASN A O 1
ATOM 868 N N . TYR A 1 107 ? 6.780 16.453 -9.381 1.00 60.94 107 TYR A N 1
ATOM 869 C CA . TYR A 1 107 ? 6.975 15.306 -10.272 1.00 60.94 107 TYR A CA 1
ATOM 870 C C . TYR A 1 107 ? 8.320 14.620 -10.012 1.00 60.94 107 TYR A C 1
ATOM 872 O O . TYR A 1 107 ? 9.244 14.700 -10.818 1.00 60.94 107 TYR A O 1
ATOM 880 N N . ASN A 1 108 ? 8.434 13.962 -8.864 1.00 71.38 108 ASN A N 1
ATOM 881 C CA . ASN A 1 108 ? 9.686 13.365 -8.422 1.00 71.38 108 ASN A CA 1
ATOM 882 C C . ASN A 1 108 ? 9.683 11.843 -8.631 1.00 71.38 108 ASN A C 1
ATOM 884 O O . ASN A 1 108 ? 8.683 11.168 -8.374 1.00 71.38 108 ASN A O 1
ATOM 888 N N . ILE A 1 109 ? 10.823 11.309 -9.073 1.00 78.19 109 ILE A N 1
ATOM 889 C CA . ILE A 1 109 ? 11.061 9.867 -9.194 1.00 78.19 109 ILE A CA 1
ATOM 890 C C . ILE A 1 109 ? 11.372 9.315 -7.805 1.00 78.19 109 ILE A C 1
ATOM 892 O O . ILE A 1 109 ? 12.234 9.859 -7.117 1.00 78.19 109 ILE A O 1
ATOM 896 N N . THR A 1 110 ? 10.706 8.235 -7.404 1.00 83.81 110 THR A N 1
ATOM 897 C CA . THR A 1 110 ? 11.016 7.515 -6.159 1.00 83.81 110 THR A CA 1
ATOM 898 C C . THR A 1 110 ? 11.353 6.055 -6.429 1.00 83.81 110 THR A C 1
ATOM 900 O O . THR A 1 110 ? 10.933 5.469 -7.427 1.00 83.81 110 THR A O 1
ATOM 903 N N . TYR A 1 111 ? 12.131 5.468 -5.530 1.00 82.44 111 TYR A N 1
ATOM 904 C CA . TYR A 1 111 ? 12.646 4.113 -5.611 1.00 82.44 111 TYR A CA 1
ATOM 905 C C . TYR A 1 111 ? 12.011 3.270 -4.509 1.00 82.44 111 TYR A C 1
ATOM 907 O O . TYR A 1 111 ? 11.959 3.687 -3.351 1.00 82.44 111 TYR A O 1
ATOM 915 N N . HIS A 1 112 ? 11.543 2.077 -4.868 1.00 84.75 112 HIS A N 1
ATOM 916 C CA . HIS A 1 112 ? 11.209 1.025 -3.915 1.00 84.75 112 HIS A CA 1
ATOM 917 C C . HIS A 1 112 ? 12.133 -0.160 -4.169 1.00 84.75 112 HIS A C 1
ATOM 919 O O . HIS A 1 112 ? 12.231 -0.650 -5.293 1.00 84.75 112 HIS A O 1
ATOM 925 N N . ARG A 1 113 ? 12.803 -0.632 -3.122 1.00 81.62 113 ARG A N 1
ATOM 926 C CA . ARG A 1 113 ? 13.840 -1.655 -3.207 1.00 81.62 113 ARG A CA 1
ATOM 927 C C . ARG A 1 113 ? 13.624 -2.683 -2.102 1.00 81.62 113 ARG A C 1
ATOM 929 O O . ARG A 1 113 ? 13.557 -2.327 -0.930 1.00 81.62 113 ARG A O 1
ATOM 936 N N . THR A 1 114 ? 13.497 -3.946 -2.493 1.00 78.25 114 THR A N 1
ATOM 937 C CA . THR A 1 114 ? 13.129 -5.087 -1.634 1.00 78.25 114 THR A CA 1
ATOM 938 C C . THR A 1 114 ? 13.806 -6.362 -2.150 1.00 78.25 114 THR A C 1
ATOM 940 O O . THR A 1 114 ? 14.366 -6.360 -3.242 1.00 78.25 114 THR A O 1
ATOM 943 N N . ASN A 1 115 ? 13.763 -7.454 -1.393 1.00 77.50 115 ASN A N 1
ATOM 944 C CA . ASN A 1 115 ? 14.188 -8.776 -1.864 1.00 77.50 115 ASN A CA 1
ATOM 945 C C . ASN A 1 115 ? 13.016 -9.578 -2.472 1.00 77.50 115 ASN A C 1
ATOM 947 O O . ASN A 1 115 ? 13.221 -10.645 -3.048 1.00 77.50 115 ASN A O 1
ATOM 951 N N . ASP A 1 116 ? 11.787 -9.064 -2.361 1.00 78.69 116 ASP A N 1
ATOM 952 C CA . ASP A 1 116 ? 10.584 -9.681 -2.914 1.00 78.69 116 ASP A CA 1
ATOM 953 C C . ASP A 1 116 ? 10.594 -9.679 -4.454 1.00 78.69 116 ASP A C 1
ATOM 955 O O . ASP A 1 116 ? 10.826 -8.654 -5.106 1.00 78.69 116 ASP A O 1
ATOM 959 N N . VAL A 1 117 ? 10.278 -10.828 -5.056 1.00 80.56 117 VAL A N 1
ATOM 960 C CA . VAL A 1 117 ? 10.210 -10.978 -6.516 1.00 80.56 117 VAL A CA 1
ATOM 961 C C . VAL A 1 117 ? 8.793 -10.695 -6.997 1.00 80.56 117 VAL A C 1
ATOM 963 O O . VAL A 1 117 ? 7.878 -11.486 -6.775 1.00 80.56 117 VAL A O 1
ATOM 966 N N . PHE A 1 118 ? 8.604 -9.589 -7.710 1.00 83.81 118 PHE A N 1
ATOM 967 C CA . PHE A 1 118 ? 7.311 -9.256 -8.306 1.00 83.81 118 PHE A CA 1
ATOM 968 C C . PHE A 1 118 ? 7.139 -9.868 -9.693 1.00 83.81 118 PHE A C 1
ATOM 970 O O . PHE A 1 118 ? 8.111 -10.199 -10.372 1.00 83.81 118 PHE A O 1
ATOM 977 N N . THR A 1 119 ? 5.885 -9.989 -10.124 1.00 88.62 119 THR A N 1
ATOM 978 C CA . THR A 1 119 ? 5.495 -10.324 -11.501 1.00 88.62 119 THR A CA 1
ATOM 979 C C . THR A 1 119 ? 4.396 -9.379 -11.975 1.00 88.62 119 THR A C 1
ATOM 981 O O . THR A 1 119 ? 3.540 -8.964 -11.197 1.00 88.62 119 THR A O 1
ATOM 984 N N . GLY A 1 120 ? 4.399 -9.017 -13.257 1.00 87.06 120 GLY A N 1
ATOM 985 C CA . GLY A 1 120 ? 3.428 -8.080 -13.822 1.00 87.06 120 GLY A CA 1
ATOM 986 C C . GLY A 1 120 ? 3.512 -8.014 -15.344 1.00 87.06 120 GLY A C 1
ATOM 987 O O . GLY A 1 120 ? 4.348 -8.674 -15.959 1.00 87.06 120 GLY A O 1
ATOM 988 N N . LYS A 1 121 ? 2.637 -7.223 -15.975 1.00 91.31 121 LYS A N 1
ATOM 989 C CA . LYS A 1 121 ? 2.655 -6.998 -17.430 1.00 91.31 121 LYS A CA 1
ATOM 990 C C . LYS A 1 121 ? 2.636 -5.507 -17.745 1.00 91.31 121 LYS A C 1
ATOM 992 O O . LYS A 1 121 ? 1.842 -4.758 -17.179 1.00 91.31 121 LYS A O 1
ATOM 997 N N . VAL A 1 122 ? 3.471 -5.092 -18.695 1.00 92.12 122 VAL A N 1
ATOM 998 C CA . VAL A 1 122 ? 3.500 -3.719 -19.220 1.00 92.12 122 VAL A CA 1
ATO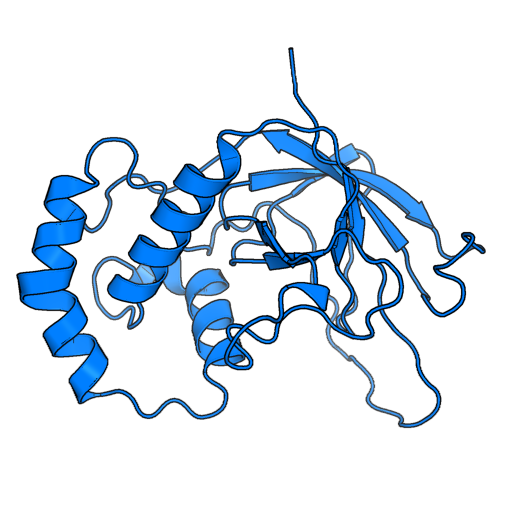M 999 C C . VAL A 1 122 ? 2.098 -3.298 -19.701 1.00 92.12 122 VAL A C 1
ATOM 1001 O O . VAL A 1 122 ? 1.330 -4.110 -20.219 1.00 92.12 122 VAL A O 1
ATOM 1004 N N . LYS A 1 123 ? 1.753 -2.022 -19.492 1.00 91.38 123 LYS A N 1
ATOM 1005 C CA . LYS A 1 123 ? 0.427 -1.396 -19.674 1.00 91.38 123 LYS A CA 1
ATOM 1006 C C . LYS A 1 123 ? -0.690 -1.886 -18.732 1.00 91.38 123 LYS A C 1
ATOM 1008 O O . LYS A 1 123 ? -1.804 -1.383 -18.862 1.00 91.38 123 LYS A O 1
ATOM 1013 N N . LYS A 1 124 ? -0.451 -2.799 -17.778 1.00 91.44 124 LYS A N 1
ATOM 1014 C CA . LYS A 1 124 ? -1.446 -3.119 -16.732 1.00 91.44 124 LYS A CA 1
ATOM 1015 C C . LYS A 1 124 ? -1.405 -2.115 -15.584 1.00 91.44 124 LYS A C 1
ATOM 1017 O O . LYS A 1 124 ? -0.326 -1.662 -15.208 1.00 91.44 124 LYS A O 1
ATOM 1022 N N . ILE A 1 125 ? -2.595 -1.806 -15.065 1.00 90.69 125 ILE A N 1
ATOM 1023 C CA . ILE A 1 125 ? -2.838 -1.013 -13.856 1.00 90.69 125 ILE A CA 1
ATOM 1024 C C . ILE A 1 125 ? -2.934 -1.974 -12.666 1.00 90.69 125 ILE A C 1
ATOM 1026 O O . ILE A 1 125 ? -3.570 -3.025 -12.778 1.00 90.69 125 ILE A O 1
ATOM 1030 N N . ASN A 1 126 ? -2.275 -1.625 -11.564 1.00 90.50 126 ASN A N 1
ATOM 1031 C CA . ASN A 1 126 ? -2.100 -2.454 -10.374 1.00 90.50 126 ASN A CA 1
ATOM 1032 C C . ASN A 1 126 ? -2.116 -1.570 -9.117 1.00 90.50 126 ASN A C 1
ATOM 1034 O O . ASN A 1 126 ? -1.946 -0.358 -9.219 1.00 90.50 126 ASN A O 1
ATOM 1038 N N . GLN A 1 127 ? -2.251 -2.176 -7.941 1.00 90.00 127 GLN A N 1
ATOM 1039 C CA . GLN A 1 127 ? -2.166 -1.522 -6.633 1.00 90.00 127 GLN A CA 1
ATOM 1040 C C . GLN A 1 127 ? -1.338 -2.395 -5.694 1.00 90.00 127 GLN A C 1
ATOM 1042 O O . GLN A 1 127 ? -1.549 -3.608 -5.651 1.00 90.00 127 GLN A O 1
ATOM 1047 N N . PHE A 1 128 ? -0.457 -1.796 -4.890 1.00 85.00 128 PHE A N 1
ATOM 1048 C CA . PHE A 1 128 ? 0.285 -2.550 -3.871 1.00 85.00 128 PHE A CA 1
ATOM 1049 C C . PHE A 1 128 ? -0.646 -3.168 -2.816 1.00 85.00 128 PHE A C 1
ATOM 1051 O O . PHE A 1 128 ? -0.363 -4.244 -2.294 1.00 85.00 128 PHE A O 1
ATOM 1058 N N . GLY A 1 129 ? -1.780 -2.517 -2.523 1.00 83.12 129 GLY A N 1
ATOM 1059 C CA . GLY A 1 129 ? -2.771 -3.009 -1.563 1.00 83.12 129 GLY A CA 1
ATOM 1060 C C . GLY A 1 129 ? -2.330 -2.945 -0.097 1.00 83.12 129 GLY A C 1
ATOM 1061 O O . GLY A 1 129 ? -3.058 -3.383 0.784 1.00 83.12 129 GLY A O 1
ATOM 1062 N N . SER A 1 130 ? -1.157 -2.382 0.173 1.00 86.62 130 SER A N 1
ATOM 1063 C CA . SER A 1 130 ? -0.666 -2.001 1.495 1.00 86.62 130 SER A CA 1
ATOM 1064 C C . SER A 1 130 ? 0.052 -0.658 1.385 1.00 86.62 130 SER A C 1
ATOM 1066 O O . SER A 1 130 ? 0.326 -0.179 0.279 1.00 86.62 130 SER A O 1
ATOM 1068 N N . PHE A 1 131 ? 0.390 -0.050 2.520 1.00 86.00 131 PHE A N 1
ATOM 1069 C CA . PHE A 1 131 ? 1.261 1.122 2.514 1.00 86.00 131 PHE A CA 1
ATOM 1070 C C . PHE A 1 131 ? 2.644 0.721 1.999 1.00 86.00 131 PHE A C 1
ATOM 1072 O O . PHE A 1 131 ? 3.226 -0.257 2.466 1.00 86.00 131 PHE A O 1
ATOM 1079 N N . THR A 1 132 ? 3.160 1.462 1.020 1.00 82.44 132 THR A N 1
ATOM 1080 C CA . THR A 1 132 ? 4.462 1.175 0.402 1.00 82.44 132 THR A CA 1
ATOM 1081 C C . THR A 1 132 ? 5.413 2.336 0.663 1.00 82.44 132 THR A C 1
ATOM 1083 O O . THR A 1 132 ? 5.141 3.476 0.294 1.00 82.44 132 THR A O 1
ATOM 1086 N N . SER A 1 133 ? 6.516 2.036 1.348 1.00 80.81 133 SER A N 1
ATOM 1087 C CA . SER A 1 133 ? 7.612 2.971 1.632 1.00 80.81 133 SER A CA 1
ATOM 1088 C C . SER A 1 133 ? 8.531 3.066 0.416 1.00 80.81 133 SER A C 1
ATOM 1090 O O . SER A 1 133 ? 8.876 2.041 -0.174 1.00 80.81 133 SER A O 1
ATOM 1092 N N . THR A 1 134 ? 8.900 4.283 0.026 1.00 80.56 134 THR A N 1
ATOM 1093 C CA . THR A 1 134 ? 9.773 4.590 -1.121 1.00 80.56 134 THR A CA 1
ATOM 1094 C C . THR A 1 134 ? 10.667 5.780 -0.783 1.00 80.56 134 THR A C 1
ATOM 1096 O O . THR A 1 134 ? 10.470 6.402 0.256 1.00 80.56 134 THR A O 1
ATOM 1099 N N . SER A 1 135 ? 11.639 6.136 -1.622 1.00 80.31 135 SER A N 1
ATOM 1100 C CA . SER A 1 135 ? 12.503 7.306 -1.382 1.00 80.31 135 SER A CA 1
ATOM 1101 C C . SER A 1 135 ? 12.960 7.981 -2.665 1.00 80.31 135 SER A C 1
ATOM 1103 O O . SER A 1 135 ? 13.035 7.340 -3.706 1.00 80.31 135 SER A O 1
ATOM 1105 N N . PHE A 1 136 ? 13.341 9.257 -2.594 1.00 79.62 136 PHE A N 1
ATOM 1106 C CA . PHE A 1 136 ? 14.069 9.934 -3.676 1.00 79.62 136 PHE A CA 1
ATOM 1107 C C . PHE A 1 136 ? 15.511 9.412 -3.876 1.00 79.62 136 PHE A C 1
ATOM 1109 O O . PHE A 1 136 ? 16.129 9.698 -4.901 1.00 79.62 136 PHE A O 1
ATOM 1116 N N . ARG A 1 137 ? 16.048 8.620 -2.938 1.00 80.31 137 ARG A N 1
ATOM 1117 C CA . ARG A 1 137 ? 17.389 8.023 -2.999 1.00 80.31 137 ARG A CA 1
ATOM 1118 C C . ARG A 1 137 ? 17.380 6.621 -3.608 1.00 80.31 137 ARG A C 1
ATOM 1120 O O . ARG A 1 137 ? 16.759 5.705 -3.074 1.00 80.31 137 ARG A O 1
ATOM 1127 N N . ALA A 1 138 ? 18.140 6.446 -4.688 1.00 79.44 138 ALA A N 1
ATOM 1128 C CA . ALA A 1 138 ? 18.325 5.161 -5.364 1.00 79.44 138 ALA A CA 1
ATOM 1129 C C . ALA A 1 138 ? 19.288 4.205 -4.632 1.00 79.44 138 ALA A C 1
ATOM 1131 O O . ALA A 1 138 ? 19.221 2.997 -4.847 1.00 79.44 138 ALA A O 1
ATOM 1132 N N . ASP A 1 139 ? 20.177 4.735 -3.785 1.00 77.00 139 ASP A N 1
ATOM 1133 C CA . ASP A 1 139 ? 21.327 4.032 -3.197 1.00 77.00 139 ASP A CA 1
ATOM 1134 C C . ASP A 1 139 ? 21.029 3.297 -1.876 1.00 77.00 139 ASP A C 1
ATOM 1136 O O . ASP A 1 139 ? 21.884 2.589 -1.346 1.00 77.00 139 ASP A O 1
ATOM 1140 N N . LEU A 1 140 ? 19.823 3.453 -1.324 1.00 76.00 140 LEU A N 1
ATOM 1141 C CA . LEU A 1 140 ? 19.436 2.818 -0.064 1.00 76.00 140 LEU A CA 1
ATOM 1142 C C . LEU A 1 140 ? 19.015 1.356 -0.271 1.00 76.00 140 LEU A C 1
ATOM 1144 O O . LEU A 1 140 ? 18.250 1.015 -1.173 1.00 76.00 140 LEU A O 1
ATOM 1148 N N . SER A 1 141 ? 19.496 0.486 0.616 1.00 65.44 141 SER A N 1
ATOM 1149 C CA . SER A 1 141 ? 19.506 -0.965 0.416 1.00 65.44 141 SER A CA 1
ATOM 1150 C C . SER A 1 141 ? 18.322 -1.743 1.007 1.00 65.44 141 SER A C 1
ATOM 1152 O O . SER A 1 141 ? 18.420 -2.961 1.157 1.00 65.44 141 SER A O 1
ATOM 1154 N N . GLN A 1 142 ? 17.216 -1.068 1.345 1.00 63.50 142 GLN A N 1
ATOM 1155 C CA . GLN A 1 142 ? 15.877 -1.645 1.566 1.00 63.50 142 GLN A CA 1
ATOM 1156 C C . GLN A 1 142 ? 14.865 -0.548 1.920 1.00 63.50 142 GLN A C 1
ATOM 1158 O O . GLN A 1 142 ? 15.178 0.351 2.698 1.00 63.50 142 GLN A O 1
ATOM 1163 N N . PHE A 1 143 ? 13.632 -0.679 1.430 1.00 62.97 143 PHE A N 1
ATOM 1164 C CA . PHE A 1 143 ? 12.487 0.143 1.827 1.00 62.97 143 PHE A CA 1
ATOM 1165 C C . PHE A 1 143 ? 11.335 -0.744 2.293 1.00 62.97 143 PHE A C 1
ATOM 1167 O O . PHE A 1 143 ? 11.078 -1.791 1.705 1.00 62.97 143 PHE A O 1
ATOM 1174 N N . GLY A 1 144 ? 10.642 -0.331 3.356 1.00 51.84 144 GLY A N 1
ATOM 1175 C CA . GLY A 1 144 ? 9.672 -1.191 4.045 1.00 51.84 144 GLY A CA 1
ATOM 1176 C C . GLY A 1 144 ? 10.121 -1.674 5.427 1.00 51.84 144 GLY A C 1
ATOM 1177 O O . GLY A 1 144 ? 9.894 -2.820 5.793 1.00 51.84 144 GLY A O 1
ATOM 1178 N N . ALA A 1 145 ? 10.733 -0.800 6.226 1.00 48.31 145 ALA A N 1
ATOM 1179 C CA . ALA A 1 145 ? 10.822 -0.980 7.673 1.00 48.31 145 ALA A CA 1
ATOM 1180 C C . ALA A 1 145 ? 10.118 0.210 8.333 1.00 48.31 145 ALA A C 1
ATOM 1182 O O . ALA A 1 145 ? 10.752 1.217 8.638 1.00 48.31 145 ALA A O 1
ATOM 1183 N N . PHE A 1 146 ? 8.791 0.118 8.479 1.00 48.00 146 PHE A N 1
ATOM 1184 C CA . PHE A 1 146 ? 7.980 1.222 9.002 1.00 48.00 146 PHE A CA 1
ATOM 1185 C C . PHE A 1 146 ? 8.500 1.690 10.367 1.00 48.00 146 PHE A C 1
ATOM 1187 O O . PHE A 1 146 ? 8.566 0.896 11.305 1.00 48.00 146 PHE A O 1
ATOM 1194 N N . LEU A 1 147 ? 8.847 2.979 10.447 1.00 49.47 147 LEU A N 1
ATOM 1195 C CA . LEU A 1 147 ? 9.329 3.669 11.645 1.00 49.47 147 LEU A CA 1
ATOM 1196 C C . LEU A 1 147 ? 10.523 2.982 12.329 1.00 49.47 147 LEU A C 1
ATOM 1198 O O . LEU A 1 147 ? 10.451 2.574 13.487 1.00 49.47 147 LEU A O 1
ATOM 1202 N N . LYS A 1 148 ? 11.674 2.928 11.643 1.00 43.00 148 LYS A N 1
ATOM 1203 C CA . LYS A 1 148 ? 12.931 2.474 12.268 1.00 43.00 148 LYS A CA 1
ATOM 1204 C C . LYS A 1 148 ? 13.408 3.378 13.419 1.00 43.00 148 LYS A C 1
ATOM 1206 O O . LYS A 1 148 ? 14.127 2.897 14.292 1.00 43.00 148 LYS A O 1
ATOM 1211 N N . THR A 1 149 ? 12.941 4.631 13.502 1.00 41.25 149 THR A N 1
ATOM 1212 C CA . THR A 1 149 ? 12.211 5.059 14.718 1.00 41.25 149 THR A CA 1
ATOM 1213 C C . THR A 1 149 ? 11.239 6.238 14.533 1.00 41.25 149 THR A C 1
ATOM 1215 O O . THR A 1 149 ? 10.078 6.078 14.878 1.00 41.25 149 THR A O 1
ATOM 1218 N N . TYR A 1 150 ? 11.537 7.442 14.028 1.00 49.16 150 TYR A N 1
ATOM 1219 C CA . TYR A 1 150 ? 12.739 8.064 13.441 1.00 49.16 150 TYR A CA 1
ATOM 1220 C C . TYR A 1 150 ? 13.172 7.546 12.055 1.00 49.16 150 TYR A C 1
ATOM 1222 O O . TYR A 1 150 ? 14.276 7.022 11.907 1.00 49.16 150 TYR A O 1
ATOM 1230 N N . SER A 1 151 ? 12.347 7.745 11.018 1.00 46.97 151 SER A N 1
ATOM 1231 C CA . SER A 1 151 ? 12.863 7.805 9.636 1.00 46.97 151 SER A CA 1
ATOM 1232 C C . SER A 1 151 ? 13.762 9.040 9.529 1.00 46.97 151 SER A C 1
ATOM 1234 O O . SER A 1 151 ? 13.310 10.162 9.782 1.00 46.97 151 SER A O 1
ATOM 1236 N N . GLN A 1 152 ? 15.055 8.872 9.247 1.00 52.31 152 GLN A N 1
ATOM 1237 C CA . GLN A 1 152 ? 15.973 10.017 9.295 1.00 52.31 152 GLN A CA 1
ATOM 1238 C C . GLN A 1 152 ? 15.684 10.971 8.124 1.00 52.31 152 GLN A C 1
ATOM 1240 O O . GLN A 1 152 ? 15.423 10.495 7.021 1.00 52.31 152 GLN A O 1
ATOM 1245 N N . PRO A 1 153 ? 15.855 12.304 8.264 1.00 57.75 153 PRO A N 1
ATOM 1246 C CA . PRO A 1 153 ? 15.748 13.239 7.130 1.00 57.75 153 PRO A CA 1
ATOM 1247 C C . PRO A 1 153 ? 16.642 12.866 5.929 1.00 57.75 153 PRO A C 1
ATOM 1249 O O . PRO A 1 153 ? 16.378 13.244 4.791 1.00 57.75 153 PRO A O 1
ATOM 1252 N N . LYS A 1 154 ? 17.694 12.078 6.192 1.00 63.97 154 LYS A N 1
ATOM 1253 C CA . LYS A 1 154 ? 18.636 11.500 5.225 1.00 63.97 154 LYS A CA 1
ATOM 1254 C C . LYS A 1 154 ? 18.036 10.406 4.331 1.00 63.97 154 LYS A C 1
ATOM 1256 O O . LYS A 1 154 ? 18.631 10.102 3.299 1.00 63.97 154 LYS A O 1
ATOM 1261 N N . GLU A 1 155 ? 16.925 9.787 4.727 1.00 68.31 155 GLU A N 1
ATOM 1262 C CA . GLU A 1 155 ? 16.276 8.697 3.986 1.00 68.31 155 GLU A CA 1
ATOM 1263 C C . GLU A 1 155 ? 15.305 9.209 2.922 1.00 68.31 155 GLU A C 1
ATOM 1265 O O . GLU A 1 155 ? 15.010 8.463 1.999 1.00 68.31 155 GLU A O 1
ATOM 1270 N N . GLN A 1 156 ? 14.859 10.472 2.996 1.00 74.50 156 GLN A N 1
ATOM 1271 C CA . GLN A 1 156 ? 13.993 11.112 1.990 1.00 74.50 156 GLN A CA 1
ATOM 1272 C C . GLN A 1 156 ? 12.756 10.263 1.617 1.00 74.50 156 GLN A C 1
ATOM 1274 O O . GLN A 1 156 ? 12.421 10.110 0.441 1.00 74.50 156 GLN A O 1
ATOM 1279 N N . GLU A 1 157 ? 12.122 9.675 2.636 1.00 75.44 157 GLU A N 1
ATOM 1280 C CA . GLU A 1 157 ? 11.029 8.709 2.501 1.00 75.44 157 GLU A CA 1
ATOM 1281 C C . GLU A 1 157 ? 9.733 9.351 1.968 1.00 75.44 157 GLU A C 1
ATOM 1283 O O . GLU A 1 157 ? 9.339 10.447 2.372 1.00 75.44 157 GLU A O 1
ATOM 1288 N N . VAL A 1 158 ? 9.043 8.634 1.081 1.00 76.44 158 VAL A N 1
ATOM 1289 C CA . VAL A 1 158 ? 7.728 8.968 0.527 1.00 76.44 158 VAL A CA 1
ATOM 1290 C C . VAL A 1 158 ? 6.809 7.763 0.693 1.00 76.44 158 VAL A C 1
ATOM 1292 O O . VAL A 1 158 ? 7.086 6.676 0.179 1.00 76.44 158 VAL A O 1
ATOM 1295 N N . PHE A 1 159 ? 5.686 7.969 1.382 1.00 79.56 159 PHE A N 1
ATOM 1296 C CA . PHE A 1 159 ? 4.639 6.962 1.522 1.00 79.56 159 PHE A CA 1
ATOM 1297 C C . PHE A 1 159 ? 3.690 6.957 0.325 1.00 79.56 159 PHE A C 1
ATOM 1299 O O . PHE A 1 159 ? 3.173 7.996 -0.093 1.00 79.56 159 PHE A O 1
ATOM 1306 N N . ILE A 1 160 ? 3.426 5.751 -0.168 1.00 83.50 160 ILE A N 1
ATOM 1307 C CA . ILE A 1 160 ? 2.348 5.431 -1.097 1.00 83.50 160 ILE A CA 1
ATOM 1308 C C . ILE A 1 160 ? 1.201 4.800 -0.299 1.00 83.50 160 ILE A C 1
ATOM 1310 O O . ILE A 1 160 ? 1.435 3.812 0.412 1.00 83.50 160 ILE A O 1
ATOM 1314 N N . PRO A 1 161 ? -0.030 5.320 -0.410 1.00 88.25 161 PRO A N 1
ATOM 1315 C CA . PRO A 1 161 ? -1.199 4.721 0.214 1.00 88.25 161 PRO A CA 1
ATOM 1316 C C . PRO A 1 161 ? -1.713 3.495 -0.572 1.00 88.25 161 PRO A C 1
ATOM 1318 O O . PRO A 1 161 ? -1.512 3.406 -1.785 1.00 88.25 161 PRO A O 1
ATOM 1321 N N . PRO A 1 162 ? -2.440 2.564 0.076 1.00 90.62 162 PRO A N 1
ATOM 1322 C CA . PRO A 1 162 ? -2.905 1.315 -0.545 1.00 90.62 162 PRO A CA 1
ATOM 1323 C C . PRO A 1 162 ? -3.859 1.495 -1.741 1.00 90.62 162 PRO A C 1
ATOM 1325 O O . PRO A 1 162 ? -4.000 0.563 -2.534 1.00 90.62 162 PRO A O 1
ATOM 1328 N N . TYR A 1 163 ? -4.500 2.663 -1.869 1.00 90.38 163 TYR A N 1
ATOM 1329 C CA . TYR A 1 163 ? -5.441 3.004 -2.942 1.00 90.38 163 TYR A CA 1
ATOM 1330 C C . TYR A 1 163 ? -4.787 3.611 -4.199 1.00 90.38 163 TYR A C 1
ATOM 1332 O O . TYR A 1 163 ? -5.448 3.675 -5.241 1.00 90.38 163 TYR A O 1
ATOM 1340 N N . GLU A 1 164 ? -3.517 4.040 -4.149 1.00 89.38 164 GLU A N 1
ATOM 1341 C CA . GLU A 1 164 ? -2.851 4.612 -5.329 1.00 89.38 164 GLU A CA 1
ATOM 1342 C C . GLU A 1 164 ? -2.633 3.514 -6.386 1.00 89.38 164 GLU A C 1
ATOM 1344 O O . GLU A 1 164 ? -2.119 2.425 -6.102 1.00 89.38 164 GLU A O 1
ATOM 1349 N N . MET A 1 165 ? -3.067 3.783 -7.617 1.00 91.19 165 MET A N 1
ATOM 1350 C CA . MET A 1 165 ? -2.917 2.874 -8.748 1.00 91.19 165 MET A CA 1
ATOM 1351 C C . MET A 1 165 ? -1.661 3.190 -9.548 1.00 91.19 165 MET A C 1
ATOM 1353 O O . MET A 1 165 ? -1.329 4.348 -9.783 1.00 91.19 165 MET A O 1
ATOM 1357 N N . PHE A 1 166 ? -1.029 2.152 -10.092 1.00 90.44 166 PHE A N 1
ATOM 1358 C CA . PHE A 1 166 ? 0.175 2.270 -10.906 1.00 90.44 166 PHE A CA 1
ATOM 1359 C C . PHE A 1 166 ? 0.088 1.470 -12.195 1.00 90.44 166 PHE A C 1
ATOM 1361 O O . PHE A 1 166 ? -0.227 0.277 -12.200 1.00 90.44 166 PHE A O 1
ATOM 1368 N N . LYS A 1 167 ? 0.446 2.117 -13.301 1.00 92.38 167 LYS A N 1
ATOM 1369 C CA . LYS A 1 167 ? 0.614 1.497 -14.610 1.00 92.38 167 LYS A CA 1
ATOM 1370 C C . LYS A 1 167 ? 2.072 1.091 -14.802 1.00 92.38 167 LYS A C 1
ATOM 1372 O O . LYS A 1 167 ? 2.949 1.948 -14.785 1.00 92.38 167 LYS A O 1
ATOM 1377 N N . ILE A 1 168 ? 2.332 -0.190 -15.065 1.00 90.81 168 ILE A N 1
ATOM 1378 C CA . ILE A 1 168 ? 3.677 -0.640 -15.460 1.00 90.81 168 ILE A CA 1
ATOM 1379 C C . ILE A 1 168 ? 3.983 -0.096 -16.860 1.00 90.81 168 ILE A C 1
ATOM 1381 O O . ILE A 1 168 ? 3.280 -0.429 -17.819 1.00 90.81 168 ILE A O 1
ATOM 1385 N N . THR A 1 169 ? 5.031 0.712 -17.003 1.00 90.75 169 THR A N 1
ATOM 1386 C CA . THR A 1 169 ? 5.470 1.279 -18.289 1.00 90.75 169 THR A CA 1
ATOM 1387 C C . THR A 1 169 ? 6.639 0.521 -18.904 1.00 90.75 169 THR A C 1
ATOM 1389 O O . THR A 1 169 ? 6.652 0.325 -20.118 1.00 90.75 169 THR A O 1
ATOM 1392 N N . LYS A 1 170 ? 7.563 0.018 -18.079 1.00 90.44 170 LYS A N 1
ATOM 1393 C CA . LYS A 1 170 ? 8.716 -0.796 -18.493 1.00 90.44 170 LYS A CA 1
ATOM 1394 C C . LYS A 1 170 ? 8.998 -1.879 -17.447 1.00 90.44 170 LYS A C 1
ATOM 1396 O O . LYS A 1 170 ? 8.821 -1.647 -16.255 1.00 90.44 170 LYS A O 1
ATOM 1401 N N . ILE A 1 171 ? 9.441 -3.046 -17.904 1.00 88.69 171 ILE A N 1
ATOM 1402 C CA . ILE A 1 171 ? 10.063 -4.098 -17.085 1.00 88.69 171 ILE A CA 1
ATOM 1403 C C . ILE A 1 171 ? 11.410 -4.387 -17.748 1.00 88.69 171 ILE A C 1
ATOM 1405 O O . ILE A 1 171 ? 11.457 -4.438 -18.978 1.00 88.69 171 ILE A O 1
ATOM 1409 N N . THR A 1 172 ? 12.495 -4.485 -16.981 1.00 86.88 172 THR A N 1
ATOM 1410 C CA . THR A 1 172 ? 13.851 -4.592 -17.543 1.00 86.88 172 THR A CA 1
ATOM 1411 C C . THR A 1 172 ? 14.824 -5.232 -16.551 1.00 86.88 172 THR A C 1
ATOM 1413 O O . THR A 1 172 ? 14.814 -4.904 -15.370 1.00 86.88 172 THR A O 1
ATOM 1416 N N . ASP A 1 173 ? 15.666 -6.132 -17.040 1.00 83.25 173 ASP A N 1
ATOM 1417 C CA . ASP A 1 173 ? 16.759 -6.816 -16.327 1.00 83.25 173 ASP A CA 1
ATOM 1418 C C . ASP A 1 173 ? 18.152 -6.294 -16.744 1.00 83.25 173 ASP A C 1
ATOM 1420 O O . ASP A 1 173 ? 19.157 -6.543 -16.085 1.00 83.25 173 ASP A O 1
ATOM 1424 N N . THR A 1 174 ? 18.211 -5.524 -17.832 1.00 81.19 174 THR A N 1
ATOM 1425 C CA . THR A 1 174 ? 19.413 -4.844 -18.331 1.00 81.19 174 THR A CA 1
ATOM 1426 C C . THR A 1 174 ? 19.884 -3.706 -17.423 1.00 81.19 174 THR A C 1
ATOM 1428 O O . THR A 1 174 ? 19.059 -3.034 -16.803 1.00 81.19 174 THR A O 1
ATOM 1431 N N . PHE A 1 175 ? 21.184 -3.393 -17.481 1.00 77.62 175 PHE A N 1
ATOM 1432 C CA . PHE A 1 175 ? 21.831 -2.259 -16.806 1.00 77.62 175 PHE A CA 1
ATOM 1433 C C . PHE A 1 175 ? 21.000 -0.963 -16.821 1.00 77.62 175 PHE A C 1
ATOM 1435 O O . PHE A 1 175 ? 20.557 -0.495 -17.874 1.00 77.62 175 PHE A O 1
ATOM 1442 N N . VAL A 1 176 ? 20.869 -0.350 -15.645 1.00 77.69 176 VAL A N 1
ATOM 1443 C CA . VAL A 1 176 ? 20.416 1.030 -15.451 1.00 77.69 176 VAL A CA 1
ATOM 1444 C C . VAL A 1 176 ? 21.430 1.712 -14.536 1.00 77.69 176 VAL A C 1
ATOM 1446 O O . VAL A 1 176 ? 21.839 1.151 -13.518 1.00 77.69 176 VAL A O 1
ATOM 1449 N N . GLU A 1 177 ? 21.851 2.916 -14.914 1.00 75.44 177 GLU A N 1
ATOM 1450 C CA . GLU A 1 177 ? 22.810 3.711 -14.149 1.00 75.44 177 GLU A CA 1
ATOM 1451 C C . GLU A 1 177 ? 22.303 3.935 -12.712 1.00 75.44 177 GLU A C 1
ATOM 1453 O O . GLU A 1 177 ? 21.126 4.223 -12.498 1.00 75.44 177 GLU A O 1
ATOM 1458 N N . ASN A 1 178 ? 23.186 3.775 -11.722 1.00 74.19 178 ASN A N 1
ATOM 1459 C CA . ASN A 1 178 ? 22.883 3.838 -10.281 1.00 74.19 178 ASN A CA 1
ATOM 1460 C C . ASN A 1 178 ? 21.933 2.748 -9.722 1.00 74.19 178 ASN A C 1
ATOM 1462 O O . ASN A 1 178 ? 21.626 2.780 -8.533 1.00 74.19 178 ASN A O 1
ATOM 1466 N N . LEU A 1 179 ? 21.509 1.763 -10.526 1.00 79.31 179 LEU A N 1
ATOM 1467 C CA . LEU A 1 179 ? 20.699 0.599 -10.104 1.00 79.31 179 LEU A CA 1
ATOM 1468 C C . LEU A 1 179 ? 21.325 -0.735 -10.557 1.00 79.31 179 LEU A C 1
ATOM 1470 O O . LEU A 1 179 ? 20.633 -1.711 -10.847 1.00 79.31 179 LEU A O 1
ATOM 1474 N N . THR A 1 180 ? 22.651 -0.774 -10.661 1.00 77.00 180 THR A N 1
ATOM 1475 C CA . THR A 1 180 ? 23.415 -1.887 -11.251 1.00 77.00 180 THR A CA 1
ATOM 1476 C C . THR A 1 180 ? 23.394 -3.173 -10.423 1.00 77.00 180 THR A C 1
ATOM 1478 O O . THR A 1 180 ? 23.716 -4.240 -10.937 1.00 77.00 180 THR A O 1
ATOM 1481 N N . ASP A 1 181 ? 22.988 -3.079 -9.158 1.00 78.75 181 ASP A N 1
ATOM 1482 C CA . ASP A 1 181 ? 22.824 -4.176 -8.206 1.00 78.75 181 ASP A CA 1
ATOM 1483 C C . ASP A 1 181 ? 21.387 -4.743 -8.173 1.00 78.75 181 ASP A C 1
ATOM 1485 O O . ASP A 1 181 ? 21.054 -5.553 -7.305 1.00 78.75 181 ASP A O 1
ATOM 1489 N N . CYS A 1 182 ? 20.525 -4.327 -9.113 1.00 76.94 182 CYS A N 1
ATOM 1490 C CA . CYS A 1 182 ? 19.131 -4.760 -9.203 1.00 76.94 182 CYS A CA 1
ATOM 1491 C C . CYS A 1 182 ? 18.863 -5.743 -10.348 1.00 76.94 182 CYS A C 1
ATOM 1493 O O . CYS A 1 182 ? 19.177 -5.475 -11.504 1.00 76.94 182 CYS A O 1
ATOM 1495 N N . LYS A 1 183 ? 18.189 -6.861 -10.040 1.00 79.56 183 LYS A N 1
ATOM 1496 C CA . LYS A 1 183 ? 17.956 -7.953 -11.009 1.00 79.56 183 LYS A CA 1
ATOM 1497 C C . LYS A 1 183 ? 16.766 -7.739 -11.958 1.00 79.56 183 LYS A C 1
ATOM 1499 O O . LYS A 1 183 ? 16.814 -8.194 -13.091 1.00 79.56 183 LYS A O 1
ATOM 1504 N N . ASN A 1 184 ? 15.677 -7.120 -11.492 1.00 83.31 184 ASN A N 1
ATOM 1505 C CA . ASN A 1 184 ? 14.416 -6.988 -12.246 1.00 83.31 184 ASN A CA 1
ATOM 1506 C C . ASN A 1 184 ? 13.726 -5.652 -11.942 1.00 83.31 184 ASN A C 1
ATOM 1508 O O . ASN A 1 184 ? 12.957 -5.555 -10.988 1.00 83.31 184 ASN A O 1
ATOM 1512 N N . MET A 1 185 ? 13.969 -4.620 -12.741 1.00 87.62 185 MET A N 1
ATOM 1513 C CA . MET A 1 185 ? 13.396 -3.294 -12.514 1.00 87.62 185 MET A CA 1
ATOM 1514 C C . MET A 1 185 ? 12.012 -3.139 -13.154 1.00 87.62 185 MET A C 1
ATOM 1516 O O . MET A 1 185 ? 11.836 -3.405 -14.345 1.00 87.62 185 MET A O 1
ATOM 1520 N N . TYR A 1 186 ? 11.045 -2.636 -12.384 1.00 89.38 186 TYR A N 1
ATOM 1521 C CA . TYR A 1 186 ? 9.716 -2.244 -12.861 1.00 89.38 186 TYR A CA 1
ATOM 1522 C C . TYR A 1 186 ? 9.569 -0.729 -12.776 1.00 89.38 186 TYR A C 1
ATOM 1524 O O . TYR A 1 186 ? 9.698 -0.142 -11.706 1.00 89.38 186 TYR A O 1
ATOM 1532 N N . PHE A 1 187 ? 9.240 -0.103 -13.899 1.00 89.94 187 PHE A N 1
ATOM 1533 C CA . PHE A 1 187 ? 8.911 1.314 -13.967 1.00 89.94 187 PHE A CA 1
ATOM 1534 C C . PHE A 1 187 ? 7.392 1.447 -13.911 1.00 89.94 187 PHE A C 1
ATOM 1536 O O . PHE A 1 187 ? 6.666 0.827 -14.695 1.00 89.94 187 PHE A O 1
ATOM 1543 N N . LEU A 1 188 ? 6.926 2.229 -12.948 1.00 89.94 188 LEU A N 1
ATOM 1544 C CA . LEU A 1 188 ? 5.533 2.407 -12.576 1.00 89.94 188 LEU A CA 1
ATOM 1545 C C . LEU A 1 188 ? 5.183 3.892 -12.694 1.00 89.94 188 LEU A C 1
ATOM 1547 O O . LEU A 1 188 ? 5.874 4.735 -12.134 1.00 89.94 188 LEU A O 1
ATOM 1551 N N . GLU A 1 189 ? 4.103 4.226 -13.390 1.00 89.62 189 GLU A N 1
ATOM 1552 C CA . GLU A 1 189 ? 3.539 5.581 -13.403 1.00 89.62 189 GLU A CA 1
ATOM 1553 C C . GLU A 1 189 ? 2.222 5.600 -12.632 1.00 89.62 189 GLU A C 1
ATOM 1555 O O . GLU A 1 189 ? 1.366 4.743 -12.868 1.00 89.62 189 GLU A O 1
ATOM 1560 N N . SER A 1 190 ? 2.036 6.582 -11.746 1.00 86.88 190 SER A N 1
ATOM 1561 C CA . SER A 1 190 ? 0.759 6.775 -11.051 1.00 86.88 190 SER A CA 1
ATOM 1562 C C . SER A 1 190 ? -0.382 6.965 -12.054 1.00 86.88 190 SER A C 1
ATOM 1564 O O . SER A 1 190 ? -0.309 7.769 -12.986 1.00 86.88 190 SER A O 1
ATOM 1566 N N . ALA A 1 191 ? -1.436 6.180 -11.866 1.00 89.88 191 ALA A N 1
ATOM 1567 C CA . ALA A 1 191 ? -2.622 6.103 -12.707 1.00 89.88 191 ALA A CA 1
ATOM 1568 C C . ALA A 1 191 ? -3.856 6.729 -12.026 1.00 89.88 191 ALA A C 1
ATOM 1570 O O . ALA A 1 191 ? -4.975 6.553 -12.509 1.00 89.88 191 ALA A O 1
ATOM 1571 N N . GLY A 1 192 ? -3.647 7.475 -10.935 1.00 88.38 192 GLY A N 1
ATOM 1572 C CA . GLY A 1 192 ? -4.693 8.013 -10.067 1.00 88.38 192 GLY A CA 1
ATOM 1573 C C . GLY A 1 192 ? -5.035 7.075 -8.909 1.00 88.38 192 GLY A C 1
ATOM 1574 O O . GLY A 1 192 ? -4.387 6.051 -8.709 1.00 88.38 192 GLY A O 1
ATOM 1575 N N . ASP A 1 193 ? -6.071 7.428 -8.157 1.00 89.25 193 ASP A N 1
ATOM 1576 C CA . ASP A 1 193 ? -6.495 6.706 -6.957 1.00 89.25 193 ASP A CA 1
ATOM 1577 C C . ASP A 1 193 ? -7.773 5.903 -7.228 1.00 89.25 193 ASP A C 1
ATOM 1579 O O . ASP A 1 193 ? -8.675 6.369 -7.929 1.00 89.25 193 ASP A O 1
ATOM 1583 N N . GLN A 1 194 ? -7.876 4.703 -6.657 1.00 90.12 194 GLN A N 1
ATOM 1584 C CA . GLN A 1 194 ? -9.121 3.936 -6.625 1.00 90.12 194 GLN A CA 1
ATOM 1585 C C . GLN A 1 194 ? -9.231 3.187 -5.301 1.00 90.12 194 GLN A C 1
ATOM 1587 O O . GLN A 1 194 ? -8.340 2.426 -4.938 1.00 90.12 194 GLN A O 1
ATOM 1592 N N . THR A 1 195 ? -10.369 3.317 -4.626 1.00 90.19 195 THR A N 1
ATOM 1593 C CA . THR A 1 195 ? -10.661 2.536 -3.424 1.00 90.19 195 THR A CA 1
ATOM 1594 C C . THR A 1 195 ? -11.903 1.662 -3.577 1.00 90.19 195 THR A C 1
ATOM 1596 O O . THR A 1 195 ? -12.849 1.997 -4.293 1.00 90.19 195 THR A O 1
ATOM 1599 N N . ASN A 1 196 ? -11.897 0.518 -2.897 1.00 89.44 196 ASN A N 1
ATOM 1600 C CA . ASN A 1 196 ? -13.026 -0.383 -2.710 1.00 89.44 196 ASN A CA 1
ATOM 1601 C C . ASN A 1 196 ? -13.809 -0.077 -1.413 1.00 89.44 196 ASN A C 1
ATOM 1603 O O . ASN A 1 196 ? -14.841 -0.720 -1.165 1.00 89.44 196 ASN A O 1
ATOM 1607 N N . ARG A 1 197 ? -13.327 0.855 -0.574 1.00 89.06 197 ARG A N 1
ATOM 1608 C CA . ARG A 1 197 ? -13.922 1.280 0.704 1.00 89.06 197 ARG A CA 1
ATOM 1609 C C . ARG A 1 197 ? -13.761 2.790 0.918 1.00 89.06 197 ARG A C 1
ATOM 1611 O O . ARG A 1 197 ? -12.677 3.329 0.789 1.00 89.06 197 ARG A O 1
ATOM 1618 N N . ASN A 1 198 ? -14.828 3.473 1.309 1.00 92.88 198 ASN A N 1
ATOM 1619 C CA . ASN A 1 198 ? -14.722 4.821 1.861 1.00 92.88 198 ASN A CA 1
ATOM 1620 C C . ASN A 1 198 ? -15.560 4.863 3.135 1.00 92.88 198 ASN A C 1
ATOM 1622 O O . ASN A 1 198 ? -16.739 4.503 3.103 1.00 92.88 198 ASN A O 1
ATOM 1626 N N . CYS A 1 199 ? -14.946 5.264 4.244 1.00 94.56 199 CYS A N 1
ATOM 1627 C CA . CYS A 1 199 ? -15.581 5.437 5.542 1.00 94.56 199 CYS A CA 1
ATOM 1628 C C . CYS A 1 199 ? -16.268 4.179 6.109 1.00 94.56 199 CYS A C 1
ATOM 1630 O O . CYS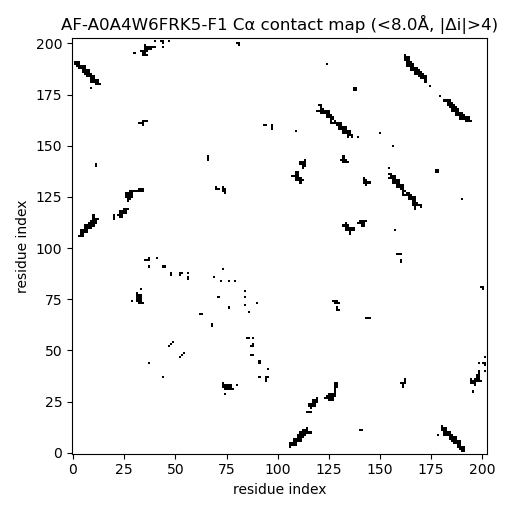 A 1 199 ? -17.204 4.281 6.903 1.00 94.56 199 CYS A O 1
ATOM 1632 N N . HIS A 1 200 ? -15.804 2.980 5.740 1.00 94.06 200 HIS A N 1
ATOM 1633 C CA . HIS A 1 200 ? -16.509 1.715 5.995 1.00 94.06 200 HIS A CA 1
ATOM 1634 C C . HIS A 1 200 ? -16.659 1.360 7.476 1.00 94.06 200 HIS A C 1
ATOM 1636 O O . HIS A 1 200 ? -17.591 0.657 7.850 1.00 94.06 200 HIS A O 1
ATOM 1642 N N . VAL A 1 201 ? -15.715 1.818 8.294 1.00 94.12 201 VAL A N 1
ATOM 1643 C CA . VAL A 1 201 ? -15.701 1.629 9.752 1.00 94.12 201 VAL A CA 1
ATOM 1644 C C . VAL A 1 201 ? -16.141 2.879 10.510 1.00 94.12 201 VAL A C 1
ATOM 1646 O O . VAL A 1 201 ? -16.279 2.837 11.732 1.00 94.12 201 VAL A O 1
ATOM 1649 N N . ALA A 1 202 ? -16.341 3.989 9.792 1.00 92.81 202 ALA A N 1
ATOM 1650 C CA . ALA A 1 202 ? -16.811 5.231 10.373 1.00 92.81 202 ALA A CA 1
ATOM 1651 C C . ALA A 1 202 ? -18.332 5.205 10.552 1.00 92.81 202 ALA A C 1
ATOM 1653 O O . ALA A 1 202 ? -18.793 5.576 11.631 1.00 92.81 202 ALA A O 1
ATOM 1654 N N . TYR A 1 203 ? -19.084 4.763 9.532 1.00 89.19 203 TYR A N 1
ATOM 1655 C CA . TYR A 1 203 ? -20.555 4.761 9.500 1.00 89.19 203 TYR A CA 1
ATOM 1656 C C . TYR A 1 203 ? -21.191 3.512 10.108 1.00 89.19 203 TYR A C 1
ATOM 1658 O O . TYR A 1 203 ? -21.998 3.749 11.040 1.00 89.19 203 TYR A O 1
#

Sequence (203 aa):
VMKSRMLIFAPLCFILTLQDANQTIPLNMTKSAVDDMFSDCNERMEKLVNDKYFKKETKDAKFKDFYKTFNDAARTERKTYGTTFKFHSLHFCLTSAAQMLNNNKNYNITYHRTNDVFTGKVKKINQFGSFTSTSFRADLSQFGAFLKTYSQPKEQEVFIPPYEMFKITKITDTFVENLTDCKNMYFLESAGDQTNRNCHVAY

Nearest PDB structures (foldseek):
  5xu0-assembly1_B-2  TM=4.737E-01  e=2.398E+00  Streptococcus pneumoniae
  7obb-assembly1_B  TM=4.038E-01  e=5.373E+00  Homo sapiens
  7oba-assembly1_B  TM=4.063E-01  e=8.296E+00  Homo sapiens
  7ob9-assembly1_B  TM=2.848E-01  e=8.827E+00  Homo sapiens

Foldseek 3Di:
D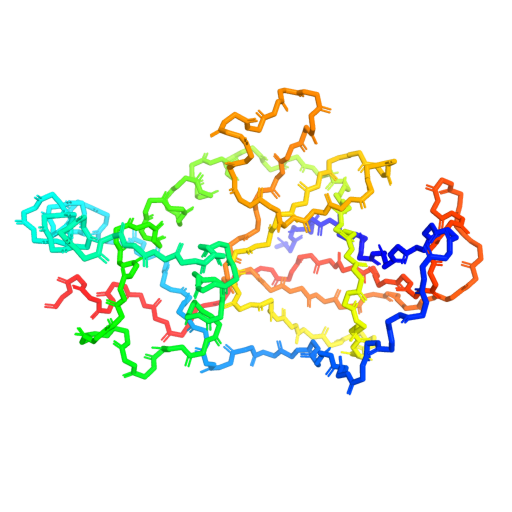DAWQKEKEFEFDDDDDDDPLVDAAEFAALPQAPQALQPPNLVLLVCCCVVPQVVVLVVPPDDDVVLVVQQVCRRHVPVCVQDDRRCSNVLSVLSVVLVVVCPPSDRAYKYAYHNHHYDYDAQHKGFSSGKWKIASDLQDHHTRPPPPPPPDVVRRIHIDGRFWIWGFHDWDQDDDPSSRRGRIMTIIITPGGDDPDYCNNSD

Secondary structure (DSSP, 8-state):
---PPEEEE--B--S--------EEE-B--TTS-----TTTHHHHHHHIIIIIHHHHTTT---TTHHHHHHHHHHHGGGTTTTT-S-HHHHHHHHHHHHHHTTS----EEEE--S-EEE--TT-EEB-SS-EEEES-SS-S----TTSSS--GGG-EEEEPTTEEEEEEEEE-S--TT-TTBSSEEEEEEEEE--S-SSTTT-

Organism: Lates calcarifer (NCBI:txid8187)

InterPro domains:
  IPR000768 NAD:arginine ADP-ribosyltransferase, ART [PF01129] (65-173)
  IPR050999 Arg-specific ADP-ribosyltransferase [PTHR10339] (64-201)